Protein AF-B2FNS3-F1 (afdb_monomer)

Foldseek 3Di:
DVVVVVVVVVCCCVPPVVVQVVQLVVLLVVLLVLVLVLQLQLLQLLCCQQVVGDDSVLSVQLQWLQSVQVQQQDQGPVRHGSLVSSLNSCDPVSLVSNLVSLVVSLVSLVCSLVRHDQPDPVLSVVSVVSSVLSCCQNVVVVPRNSVSVSVVSCCQRNVQDPVPGRDNGRVNNVSSVSD

Nearest PDB structures (foldseek):
  1szi-assembly1_A  TM=5.080E-01  e=5.483E+00  Mus musculus

Solvent-accessible surface area (backbone atoms only — not comparable to full-atom values): 9624 Å² total; per-residue (Å²): 112,70,66,61,55,51,51,52,51,52,49,46,44,63,70,49,48,47,55,50,53,54,50,39,54,52,50,38,53,48,49,54,50,51,51,51,51,40,48,39,54,43,45,37,43,45,31,33,26,46,70,71,50,62,57,70,69,57,33,61,53,40,66,39,37,68,49,29,37,56,56,36,64,31,77,30,94,89,71,45,39,24,49,58,39,24,69,75,37,58,43,72,68,46,50,50,53,43,38,50,42,41,52,54,50,33,52,49,48,51,49,46,68,71,73,45,85,65,91,47,67,69,47,45,53,48,55,53,49,50,36,50,53,39,48,49,57,51,73,52,42,94,72,51,52,61,63,60,56,48,52,51,50,43,30,68,45,39,23,43,37,99,88,76,43,70,49,96,54,60,66,64,59,58,43,50,73,75,86

Secondary structure (DSSP, 8-state):
-HHHHHHHHHHHIIIIIHHHHHHHHHHHHHHHHHHHHHHHHHHHHHHHHHHS---HHHHHHTTSHHHHHHHHTSB-TTSSBHHHHHHHH--HHHHHHHHHHHHHHHHHHHHHHHHS----HHHHHHHHHHHHHHHHHHHTGGG--HHHHHHHHHHHHHTEETTTEE-SS-HHHHHHHT-

pLDDT: mean 90.67, std 8.13, range [49.28, 97.94]

Sequence (179 aa):
MAIGVLVSQIMYMLVVWLPANAKRKRIRKNLQHHYALFKEQCIYQLLFASDGAADPKVVEDLADIKKFRAYFAAIGPSGGEKWYDVMNGLEAGHVSSIVVELGILAEELKYTLAAIDVGEDEVYAFLKRLNRAIVVLRDGSENSDVEYLANFLWELFAGWSVVTGYQDGDFVMDRIDKL

Structure (mmCIF, N/CA/C/O backbone):
data_AF-B2FNS3-F1
#
_entry.id   AF-B2FNS3-F1
#
loop_
_atom_site.group_PDB
_atom_site.id
_atom_site.type_symbol
_atom_site.label_atom_id
_atom_site.label_alt_id
_atom_site.label_comp_id
_atom_site.label_asym_id
_atom_site.label_entity_id
_atom_site.label_seq_id
_atom_site.pdbx_PDB_ins_code
_atom_site.Cartn_x
_atom_site.Cartn_y
_atom_site.Cartn_z
_atom_site.occupancy
_atom_site.B_iso_or_equiv
_atom_site.auth_seq_id
_atom_site.auth_comp_id
_atom_site.auth_asym_id
_atom_site.auth_atom_id
_atom_site.pdbx_PDB_model_num
ATOM 1 N N . MET A 1 1 ? -35.549 -5.036 39.795 1.00 63.34 1 MET A N 1
ATOM 2 C CA . MET A 1 1 ? -34.125 -5.259 39.452 1.00 63.34 1 MET A CA 1
ATOM 3 C C . MET A 1 1 ? -33.908 -5.531 37.960 1.00 63.34 1 MET A C 1
ATOM 5 O O . MET A 1 1 ? -33.079 -4.850 37.378 1.00 63.34 1 MET A O 1
ATOM 9 N N . ALA A 1 2 ? -34.682 -6.409 37.305 1.00 77.19 2 ALA A N 1
ATOM 10 C CA . ALA A 1 2 ? -34.496 -6.743 35.879 1.00 77.19 2 ALA A CA 1
ATOM 11 C C . ALA A 1 2 ? -34.605 -5.556 34.888 1.00 77.19 2 ALA A C 1
ATOM 13 O O . ALA A 1 2 ? -33.821 -5.470 33.950 1.00 77.19 2 ALA A O 1
ATOM 14 N N . ILE A 1 3 ? -35.526 -4.609 35.117 1.00 82.50 3 ILE A N 1
ATOM 15 C CA . ILE A 1 3 ? -35.719 -3.446 34.225 1.00 82.50 3 ILE A CA 1
ATOM 16 C C . ILE A 1 3 ? -34.508 -2.499 34.261 1.00 82.50 3 ILE A C 1
ATOM 18 O O . ILE A 1 3 ? -34.086 -2.004 33.222 1.00 82.50 3 ILE A O 1
ATOM 22 N N . GLY A 1 4 ? -33.904 -2.293 35.437 1.00 85.69 4 GLY A N 1
ATOM 23 C CA . GLY A 1 4 ? -32.721 -1.437 35.577 1.00 85.69 4 GLY A CA 1
ATOM 24 C C . GLY A 1 4 ? -31.506 -1.983 34.823 1.00 85.69 4 GLY A C 1
ATOM 25 O O . GLY A 1 4 ? -30.818 -1.219 34.156 1.00 85.69 4 GLY A O 1
ATOM 26 N N . VAL A 1 5 ? -31.305 -3.307 34.859 1.00 89.44 5 VAL A N 1
ATOM 27 C CA . VAL A 1 5 ? -30.219 -3.990 34.131 1.00 89.44 5 VAL A CA 1
ATOM 28 C C . VAL A 1 5 ? -30.426 -3.914 32.613 1.00 89.44 5 VAL A C 1
ATOM 30 O O . VAL A 1 5 ? -29.484 -3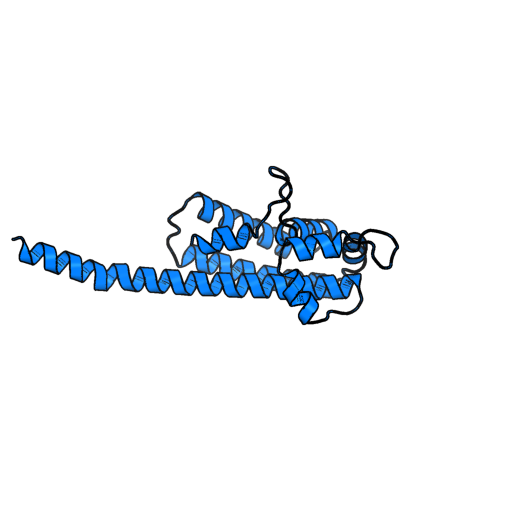.652 31.868 1.00 89.44 5 VAL A O 1
ATOM 33 N N . LEU A 1 6 ? -31.666 -4.085 32.141 1.00 90.94 6 LEU A N 1
ATOM 34 C CA . LEU A 1 6 ? -32.007 -3.941 30.720 1.00 90.94 6 LEU A CA 1
ATOM 35 C C . LEU A 1 6 ? -31.743 -2.521 30.209 1.00 90.94 6 LEU A C 1
ATOM 37 O O . LEU A 1 6 ? -31.107 -2.348 29.170 1.00 90.94 6 LEU A O 1
ATOM 41 N N . VAL A 1 7 ? -32.182 -1.505 30.956 1.00 91.25 7 VAL A N 1
ATOM 42 C CA . VAL A 1 7 ? -31.967 -0.099 30.586 1.00 91.25 7 VAL A CA 1
ATOM 43 C C . VAL A 1 7 ? -30.477 0.245 30.582 1.00 91.25 7 VAL A C 1
ATOM 45 O O . VAL A 1 7 ? -30.016 0.872 29.631 1.00 91.25 7 VAL A O 1
ATOM 48 N N . SER A 1 8 ? -29.696 -0.208 31.571 1.00 90.81 8 SER A N 1
ATOM 49 C CA . SER A 1 8 ? -28.245 0.024 31.576 1.00 90.81 8 SER A CA 1
ATOM 50 C C . SE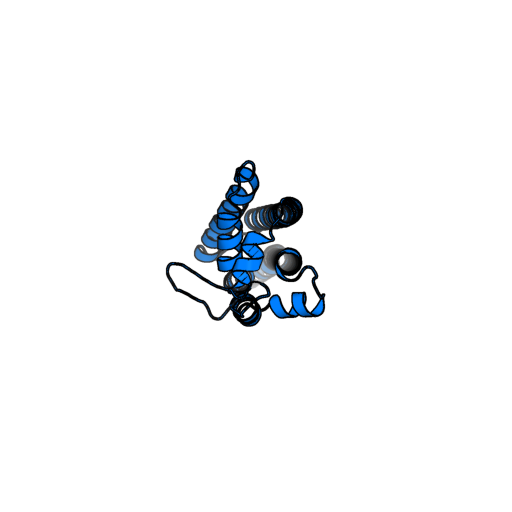R A 1 8 ? -27.542 -0.643 30.394 1.00 90.81 8 SER A C 1
ATOM 52 O O . SER A 1 8 ? -26.648 -0.043 29.803 1.00 90.81 8 SER A O 1
ATOM 54 N N . GLN A 1 9 ? -27.971 -1.847 30.001 1.00 89.62 9 GLN A N 1
ATOM 55 C CA . GLN A 1 9 ? -27.372 -2.564 28.876 1.00 89.62 9 GLN A CA 1
ATOM 56 C C . GLN A 1 9 ? -27.665 -1.875 27.536 1.00 89.62 9 GLN A C 1
ATOM 58 O O . GLN A 1 9 ? -26.769 -1.729 26.704 1.00 89.62 9 GLN A O 1
ATOM 63 N N . ILE A 1 10 ? -28.903 -1.410 27.335 1.00 91.44 10 ILE A N 1
ATOM 64 C CA . ILE A 1 10 ? -29.300 -0.645 26.141 1.00 91.44 10 ILE A CA 1
ATOM 65 C C . ILE A 1 10 ? -28.542 0.684 26.084 1.00 91.44 10 ILE A C 1
ATOM 67 O O . ILE A 1 10 ? -28.017 1.045 25.031 1.00 91.44 10 ILE A O 1
ATOM 71 N N . MET A 1 11 ? -28.431 1.388 27.214 1.00 92.69 11 MET A N 1
ATOM 72 C CA . MET A 1 11 ? -27.667 2.634 27.296 1.00 92.69 11 MET A CA 1
ATOM 73 C C . MET A 1 11 ? -26.188 2.414 26.977 1.00 92.69 11 MET A C 1
ATOM 75 O O . MET A 1 11 ? -25.626 3.168 26.190 1.00 92.69 11 MET A O 1
ATOM 79 N N . TYR A 1 12 ? -25.565 1.356 27.504 1.00 92.56 12 TYR A N 1
ATOM 80 C CA . TYR A 1 12 ? -24.187 1.005 27.153 1.00 92.56 12 TYR A CA 1
ATOM 81 C C . TYR A 1 12 ? -24.032 0.742 25.648 1.00 92.56 12 TYR A C 1
ATOM 83 O O . TYR A 1 12 ? -23.123 1.280 25.012 1.00 92.56 12 TYR A O 1
ATOM 91 N N . MET A 1 13 ? -24.944 -0.034 25.053 1.00 90.19 13 MET A N 1
ATOM 92 C CA . MET A 1 13 ? -24.919 -0.303 23.613 1.00 90.19 13 MET A CA 1
ATOM 93 C C . MET A 1 13 ? -25.026 0.979 22.778 1.00 90.19 13 MET A C 1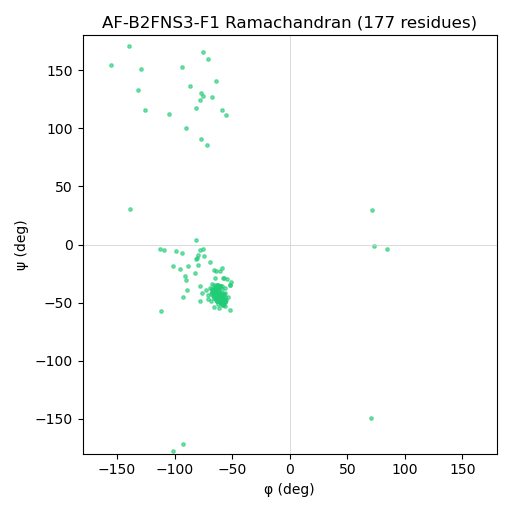
ATOM 95 O O . MET A 1 13 ? -24.269 1.150 21.824 1.00 90.19 13 MET A O 1
ATOM 99 N N . LEU A 1 14 ? -25.926 1.896 23.139 1.00 90.56 14 LEU A N 1
ATOM 100 C CA . LEU A 1 14 ? -26.134 3.145 22.401 1.00 90.56 14 LEU A CA 1
ATOM 101 C C . LEU A 1 14 ? -24.995 4.152 22.589 1.00 90.56 14 LEU A C 1
ATOM 103 O O . LEU A 1 14 ? -24.613 4.824 21.634 1.00 90.56 14 LEU A O 1
ATOM 107 N N . VAL A 1 15 ? -24.457 4.265 23.803 1.00 91.88 15 VAL A N 1
ATOM 108 C CA . VAL A 1 15 ? -23.499 5.320 24.169 1.00 91.88 15 VAL A CA 1
ATOM 109 C C . VAL A 1 15 ? -22.053 4.909 23.912 1.00 91.88 15 VAL A C 1
ATOM 111 O O . VAL A 1 15 ? -21.226 5.764 23.610 1.00 91.88 15 VAL A O 1
ATOM 114 N N . VAL A 1 16 ? -21.728 3.620 24.015 1.00 89.56 16 VAL A N 1
ATOM 115 C CA . VAL A 1 16 ? -20.346 3.133 23.899 1.00 89.56 16 VAL A CA 1
ATOM 116 C C . VAL A 1 16 ? -20.167 2.313 22.630 1.00 89.56 16 VAL A C 1
ATOM 118 O O . VAL A 1 16 ? -19.336 2.648 21.786 1.00 89.56 16 VAL A O 1
ATOM 121 N N . TRP A 1 17 ? -20.964 1.257 22.463 1.00 88.75 17 TRP A N 1
ATOM 122 C CA . TRP A 1 17 ? -20.737 0.285 21.393 1.00 88.75 17 TRP A CA 1
ATOM 123 C C . TRP A 1 17 ? -21.047 0.850 20.000 1.00 88.75 17 TRP A C 1
ATOM 125 O O . TRP A 1 17 ? -20.226 0.736 19.090 1.00 88.75 17 TRP A O 1
ATOM 135 N N . LEU A 1 18 ? -22.190 1.519 19.830 1.00 90.69 18 LEU A N 1
ATOM 136 C CA . LEU A 1 18 ? -22.602 2.108 18.553 1.00 90.69 18 LEU A CA 1
ATOM 137 C C . LEU A 1 18 ? -21.604 3.154 18.014 1.00 90.69 18 LEU A C 1
ATOM 139 O O . LEU A 1 18 ? -21.178 3.012 16.862 1.00 90.69 18 LEU A O 1
ATOM 143 N N . PRO A 1 19 ? -21.169 4.173 18.787 1.00 90.12 19 PRO A N 1
ATOM 144 C CA . PRO A 1 19 ? -20.184 5.133 18.292 1.00 90.12 19 PRO A CA 1
ATOM 145 C C . PRO A 1 19 ? -18.805 4.505 18.067 1.00 90.12 19 PRO A C 1
ATOM 147 O O . PRO A 1 19 ? -18.132 4.886 17.106 1.00 90.12 19 PRO A O 1
ATOM 150 N N . ALA A 1 20 ? -18.396 3.521 18.878 1.00 89.81 20 ALA A N 1
ATOM 151 C CA . ALA A 1 20 ? -17.147 2.792 18.665 1.00 89.81 20 ALA A CA 1
ATOM 152 C C . ALA A 1 20 ? -17.159 2.024 17.333 1.00 89.81 20 ALA A C 1
ATOM 154 O O . ALA A 1 20 ? -16.242 2.182 16.525 1.00 89.81 20 ALA A O 1
ATOM 155 N N . ASN A 1 21 ? -18.233 1.282 17.040 1.00 90.31 21 ASN A N 1
ATOM 156 C CA . ASN A 1 21 ? -18.374 0.556 15.775 1.00 90.31 21 ASN A CA 1
ATOM 157 C C . ASN A 1 21 ? -18.469 1.497 14.567 1.00 90.31 21 ASN A C 1
ATOM 159 O O . ASN A 1 21 ? -17.866 1.237 13.524 1.00 90.31 21 ASN A O 1
ATOM 163 N N . ALA A 1 22 ? -19.181 2.620 14.698 1.00 93.00 22 ALA A N 1
ATOM 164 C CA . ALA A 1 22 ? -19.246 3.628 13.643 1.00 93.00 22 ALA A CA 1
ATOM 165 C C . ALA A 1 22 ? -17.868 4.255 13.367 1.00 93.00 22 ALA A C 1
ATOM 167 O O . ALA A 1 22 ? -17.491 4.431 12.207 1.00 93.00 22 ALA A O 1
ATOM 168 N N . LYS A 1 23 ? -17.091 4.562 14.417 1.00 94.31 23 LYS A N 1
ATOM 169 C CA . LYS A 1 23 ? -15.711 5.052 14.295 1.00 94.31 23 LYS A CA 1
ATOM 170 C C . LYS A 1 23 ? -14.830 4.023 13.584 1.00 94.31 23 LYS A C 1
ATOM 172 O O . LYS A 1 23 ? -14.179 4.380 12.606 1.00 94.31 23 LYS A O 1
ATOM 177 N N . ARG A 1 24 ? -14.874 2.762 14.025 1.00 94.56 24 ARG A N 1
ATOM 178 C CA . ARG A 1 24 ? -14.115 1.641 13.452 1.00 94.56 24 ARG A CA 1
ATOM 179 C C . ARG A 1 24 ? -14.396 1.470 11.961 1.00 94.56 24 ARG A C 1
ATOM 181 O O . ARG A 1 24 ? -13.475 1.506 11.152 1.00 94.56 24 ARG A O 1
ATOM 188 N N . LYS A 1 25 ? -15.677 1.445 11.580 1.00 95.31 25 LYS A N 1
ATOM 189 C CA . LYS A 1 25 ? -16.105 1.361 10.176 1.00 95.31 25 LYS A CA 1
ATOM 190 C C . LYS A 1 25 ? -15.586 2.522 9.323 1.00 95.31 25 LYS A C 1
ATOM 192 O O . LYS A 1 25 ? -15.180 2.297 8.187 1.00 95.31 25 LYS A O 1
ATOM 197 N N . ARG A 1 26 ? -15.614 3.758 9.840 1.00 96.38 26 ARG A N 1
ATOM 198 C CA . ARG A 1 26 ? -15.109 4.936 9.110 1.00 96.38 26 ARG A CA 1
ATOM 199 C C . ARG A 1 26 ? -13.604 4.866 8.881 1.00 96.38 26 ARG A C 1
ATOM 201 O O . ARG A 1 26 ? -13.170 5.102 7.763 1.00 96.38 26 ARG A O 1
ATOM 208 N N . ILE A 1 27 ? -12.839 4.517 9.913 1.00 96.81 27 ILE A N 1
ATOM 209 C CA . ILE A 1 27 ? -11.375 4.426 9.831 1.00 96.81 27 ILE A CA 1
ATOM 210 C C . ILE A 1 27 ? -10.960 3.300 8.888 1.00 96.81 27 ILE A C 1
ATOM 212 O O . ILE A 1 27 ? -10.138 3.527 8.010 1.00 96.81 27 ILE A O 1
ATOM 216 N N . ARG A 1 28 ? -11.602 2.128 8.982 1.00 96.81 28 ARG A N 1
ATOM 217 C CA . ARG A 1 28 ? -11.374 1.045 8.021 1.00 96.81 28 ARG A CA 1
ATOM 218 C C . ARG A 1 28 ? -11.639 1.495 6.590 1.00 96.81 28 ARG A C 1
ATOM 220 O O . ARG A 1 28 ? -10.794 1.289 5.732 1.00 96.81 28 ARG A O 1
ATOM 227 N N . LYS A 1 29 ? -12.784 2.139 6.335 1.00 97.25 29 LYS A N 1
ATOM 228 C CA . LYS A 1 29 ? -13.116 2.637 4.993 1.00 97.25 29 LYS A CA 1
ATOM 229 C C . LYS A 1 29 ? -12.089 3.654 4.485 1.00 97.25 29 LYS A C 1
ATOM 231 O O . LYS A 1 29 ? -11.789 3.653 3.296 1.00 97.25 29 LYS A O 1
ATOM 236 N N . ASN A 1 30 ? -11.549 4.491 5.373 1.00 96.88 30 ASN A N 1
ATOM 237 C CA . ASN A 1 30 ? -10.466 5.410 5.033 1.00 96.88 30 ASN A CA 1
ATOM 238 C C . ASN A 1 30 ? -9.216 4.645 4.591 1.00 96.88 30 ASN A C 1
ATOM 240 O O . ASN A 1 30 ? -8.712 4.881 3.500 1.00 96.88 30 ASN A O 1
ATOM 244 N N . LEU A 1 31 ? -8.767 3.673 5.391 1.00 97.75 31 LEU A N 1
ATOM 245 C CA . LEU A 1 31 ? -7.578 2.885 5.072 1.00 97.75 31 LEU A CA 1
ATOM 246 C C . LEU A 1 31 ? -7.749 2.063 3.785 1.00 97.75 31 LEU A C 1
ATOM 248 O O . LEU A 1 31 ? -6.830 2.025 2.978 1.00 97.75 31 LEU A O 1
ATOM 252 N N . GLN A 1 32 ? -8.925 1.467 3.554 1.00 97.94 32 GLN A N 1
ATOM 253 C CA . GLN A 1 32 ? -9.254 0.789 2.289 1.00 97.94 32 GLN A CA 1
ATOM 254 C C . GLN A 1 32 ? -9.088 1.735 1.096 1.00 97.94 32 GLN A C 1
ATOM 256 O O . GLN A 1 32 ? -8.473 1.377 0.096 1.00 97.94 32 GLN A O 1
ATOM 261 N N . HIS A 1 33 ? -9.622 2.954 1.213 1.00 97.62 33 HIS A N 1
ATOM 262 C CA . HIS A 1 33 ? -9.537 3.959 0.161 1.00 97.62 33 HIS A CA 1
ATOM 263 C C . HIS A 1 33 ? -8.092 4.393 -0.102 1.00 97.62 33 HIS A C 1
ATOM 265 O O . HIS A 1 33 ? -7.662 4.392 -1.251 1.00 97.62 33 HIS A O 1
ATOM 271 N N . HIS A 1 34 ? -7.326 4.701 0.945 1.00 97.44 34 HIS A N 1
ATOM 272 C CA . HIS A 1 34 ? -5.925 5.093 0.799 1.00 97.44 34 HIS A CA 1
ATOM 273 C C . HIS A 1 34 ? -5.045 3.959 0.280 1.00 97.44 34 HIS A C 1
ATOM 275 O O . HIS A 1 34 ? -4.142 4.217 -0.507 1.00 97.44 34 HIS A O 1
ATOM 281 N N . TYR A 1 35 ? -5.318 2.708 0.657 1.00 97.56 35 TYR A N 1
ATOM 282 C CA . TYR A 1 35 ? -4.604 1.565 0.101 1.00 97.56 35 TYR A CA 1
ATOM 283 C C . TYR A 1 35 ? -4.906 1.374 -1.393 1.00 97.56 35 TYR A C 1
ATOM 285 O O . TYR A 1 35 ? -3.984 1.156 -2.172 1.00 97.56 35 TYR A O 1
ATOM 293 N N . ALA A 1 36 ? -6.166 1.523 -1.814 1.00 96.50 36 ALA A N 1
ATOM 294 C CA . ALA A 1 36 ? -6.528 1.472 -3.231 1.00 96.50 36 ALA A CA 1
ATOM 295 C C . ALA A 1 36 ? -5.850 2.592 -4.040 1.00 96.50 36 ALA A C 1
ATOM 297 O O . ALA A 1 36 ? -5.227 2.310 -5.061 1.00 96.50 36 ALA A O 1
ATOM 298 N N . LEU A 1 37 ? -5.885 3.833 -3.540 1.00 96.56 37 LEU A N 1
ATOM 299 C CA . LEU A 1 37 ? -5.192 4.962 -4.170 1.00 96.56 37 LEU A CA 1
ATOM 300 C C . LEU A 1 37 ? -3.684 4.725 -4.261 1.00 96.56 37 LEU A C 1
ATOM 302 O O . LEU A 1 37 ? -3.099 4.935 -5.317 1.00 96.56 37 LEU A O 1
ATOM 306 N N . PHE A 1 38 ? -3.068 4.234 -3.186 1.00 97.38 38 PHE A N 1
ATOM 307 C CA . PHE A 1 38 ? -1.655 3.872 -3.171 1.00 97.38 38 PHE A CA 1
ATOM 308 C C . PHE A 1 38 ? -1.319 2.869 -4.288 1.00 97.38 38 PHE A C 1
ATOM 310 O O . PHE A 1 38 ? -0.370 3.085 -5.041 1.00 97.38 38 PHE A O 1
ATOM 317 N N . LYS A 1 39 ? -2.118 1.800 -4.446 1.00 96.69 39 LYS A N 1
ATOM 318 C CA . LYS A 1 39 ? -1.927 0.823 -5.531 1.00 96.69 39 LYS A CA 1
ATOM 319 C C . LYS A 1 39 ? -1.998 1.499 -6.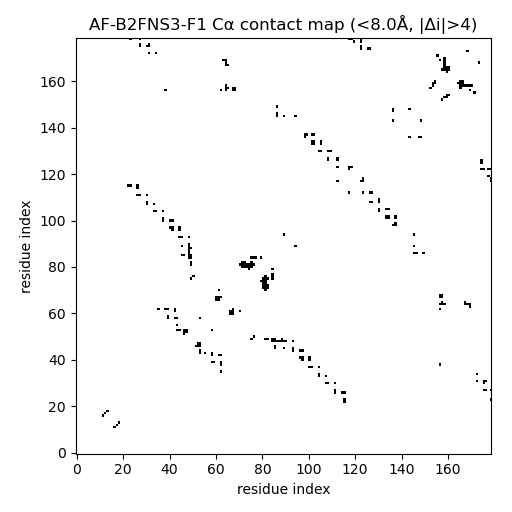895 1.00 96.69 39 LYS A C 1
ATOM 321 O O . LYS A 1 39 ? -1.083 1.330 -7.693 1.00 96.69 39 LYS A O 1
ATOM 326 N N . GLU A 1 40 ? -3.057 2.264 -7.149 1.00 96.62 40 GLU A N 1
ATOM 327 C CA . GLU A 1 40 ? -3.267 2.955 -8.425 1.00 96.62 40 GLU A CA 1
ATOM 328 C C . GLU A 1 40 ? -2.105 3.895 -8.761 1.00 96.62 40 GLU A C 1
ATOM 330 O O . GLU A 1 40 ? -1.570 3.842 -9.869 1.00 96.62 40 GLU A O 1
ATOM 335 N N . GLN A 1 41 ? -1.667 4.714 -7.801 1.00 97.00 41 GLN A N 1
ATOM 336 C CA . GLN A 1 41 ? -0.565 5.652 -8.009 1.00 97.00 41 GLN A CA 1
ATOM 337 C C . GLN A 1 41 ? 0.756 4.928 -8.263 1.00 97.00 41 GLN A C 1
ATOM 339 O O . GLN A 1 41 ? 1.486 5.301 -9.180 1.00 97.00 41 GLN A O 1
ATOM 344 N N . CYS A 1 42 ? 1.064 3.860 -7.523 1.00 97.00 42 CYS A N 1
ATOM 345 C CA . CYS A 1 42 ? 2.262 3.075 -7.801 1.00 97.00 42 CYS A CA 1
ATOM 346 C C . CYS A 1 42 ? 2.184 2.401 -9.176 1.00 97.00 42 CYS A C 1
ATOM 348 O O . CYS A 1 42 ? 3.124 2.524 -9.951 1.00 97.00 42 CYS A O 1
ATOM 350 N N . ILE A 1 43 ? 1.068 1.751 -9.519 1.00 97.62 43 ILE A N 1
ATOM 351 C CA . ILE A 1 43 ? 0.861 1.112 -10.831 1.00 97.62 43 ILE A CA 1
ATOM 352 C C . ILE A 1 43 ? 1.051 2.118 -11.966 1.00 97.62 43 ILE A C 1
ATOM 354 O O . ILE A 1 43 ? 1.707 1.799 -12.955 1.00 97.62 43 ILE A O 1
ATOM 358 N N . TYR A 1 44 ? 0.538 3.338 -11.811 1.00 96.94 44 TYR A N 1
ATOM 359 C CA . TYR A 1 44 ? 0.745 4.416 -12.772 1.00 96.94 44 TYR A CA 1
ATOM 360 C C . TYR A 1 44 ? 2.241 4.682 -13.012 1.00 96.94 44 TYR A C 1
ATOM 362 O O . TYR A 1 44 ? 2.676 4.719 -14.161 1.00 96.94 44 TYR A O 1
ATOM 370 N N . GLN A 1 45 ? 3.048 4.790 -11.949 1.00 96.38 45 GLN A N 1
ATOM 371 C CA . GLN A 1 45 ? 4.502 4.975 -12.077 1.00 96.38 45 GLN A CA 1
ATOM 372 C C . GLN A 1 45 ? 5.192 3.766 -12.730 1.00 96.38 45 GLN A C 1
ATOM 374 O O . GLN A 1 45 ? 6.088 3.946 -13.551 1.00 96.38 45 GLN A O 1
ATOM 379 N N . LEU A 1 46 ? 4.765 2.539 -12.412 1.00 96.56 46 LEU A N 1
ATOM 380 C CA . LEU A 1 46 ? 5.333 1.309 -12.986 1.00 96.56 46 LEU A CA 1
ATOM 381 C C . LEU A 1 46 ? 5.029 1.187 -14.490 1.00 96.56 46 LEU A C 1
ATOM 383 O O . LEU A 1 46 ? 5.885 0.768 -15.271 1.00 96.56 46 LEU A O 1
ATOM 387 N N . LEU A 1 47 ? 3.829 1.585 -14.917 1.00 95.88 47 LEU A N 1
ATOM 388 C CA . LEU A 1 47 ? 3.460 1.645 -16.333 1.00 95.88 47 LEU A CA 1
ATOM 389 C C . LEU A 1 47 ? 4.267 2.706 -17.083 1.00 95.88 47 LEU A C 1
ATOM 391 O O . LEU A 1 47 ? 4.774 2.426 -18.164 1.00 95.88 47 LEU A O 1
ATOM 395 N N . PHE A 1 48 ? 4.459 3.890 -16.498 1.00 93.88 48 PHE A N 1
ATOM 396 C CA . PHE A 1 48 ? 5.338 4.903 -17.088 1.00 93.88 48 PHE A CA 1
ATOM 397 C C . PHE A 1 48 ? 6.780 4.411 -17.232 1.00 93.88 48 PHE A C 1
ATOM 399 O O . PHE A 1 48 ? 7.376 4.608 -18.288 1.00 93.88 48 PHE A O 1
ATOM 406 N N . ALA A 1 49 ? 7.305 3.716 -16.222 1.00 92.69 49 ALA A N 1
ATOM 407 C CA . ALA A 1 49 ? 8.654 3.162 -16.256 1.00 92.69 49 ALA A CA 1
ATOM 408 C C . ALA A 1 49 ? 8.839 2.084 -17.343 1.00 92.69 49 ALA A C 1
ATOM 410 O O . ALA A 1 49 ? 9.893 2.022 -17.965 1.00 92.69 49 ALA A O 1
ATOM 411 N N . SER A 1 50 ? 7.832 1.240 -17.587 1.00 93.38 50 SER A N 1
ATOM 412 C CA . SER A 1 50 ? 7.943 0.121 -18.542 1.00 93.38 50 SER A CA 1
ATOM 413 C C . SER A 1 50 ? 7.488 0.458 -19.963 1.00 93.38 50 SER A C 1
ATOM 415 O O . SER A 1 50 ? 8.163 0.108 -20.928 1.00 93.38 50 SER A O 1
ATOM 417 N N . ASP A 1 51 ? 6.350 1.135 -20.105 1.00 89.31 51 ASP A N 1
ATOM 418 C CA . ASP A 1 51 ? 5.685 1.378 -21.389 1.00 89.31 51 ASP A CA 1
ATOM 419 C C . ASP A 1 51 ? 5.761 2.852 -21.834 1.00 89.31 51 ASP A C 1
ATOM 421 O O . ASP A 1 51 ? 5.310 3.197 -22.928 1.00 89.31 51 ASP A O 1
ATOM 425 N N . GLY A 1 52 ? 6.318 3.742 -21.004 1.00 88.88 52 GLY A N 1
ATOM 426 C CA . GLY A 1 52 ? 6.445 5.179 -21.285 1.00 88.88 52 GLY A CA 1
ATOM 427 C C . GLY A 1 52 ? 5.134 5.968 -21.189 1.00 88.88 52 GLY A C 1
ATOM 428 O O . GLY A 1 52 ? 5.126 7.184 -21.392 1.00 88.88 52 GLY A O 1
ATOM 429 N N . ALA A 1 53 ? 4.021 5.297 -20.891 1.00 89.88 53 ALA A N 1
ATOM 430 C CA . ALA A 1 53 ? 2.700 5.886 -20.721 1.00 89.88 53 ALA A CA 1
ATOM 431 C C . ALA A 1 53 ? 1.828 5.005 -19.816 1.00 89.88 53 ALA A C 1
ATOM 433 O O . ALA A 1 53 ? 1.996 3.788 -19.774 1.00 89.88 53 ALA A O 1
ATOM 434 N N . ALA A 1 54 ? 0.845 5.610 -19.147 1.00 90.81 54 ALA A N 1
ATOM 435 C CA . ALA A 1 54 ? -0.157 4.888 -18.366 1.00 90.81 54 ALA A CA 1
ATOM 436 C C . ALA A 1 54 ? -1.574 5.282 -18.805 1.00 90.81 54 ALA A C 1
ATOM 438 O O . ALA A 1 54 ? -1.992 6.430 -18.641 1.00 90.81 54 ALA A O 1
ATOM 439 N N . ASP A 1 55 ? -2.323 4.323 -19.358 1.00 92.31 55 ASP A N 1
ATOM 440 C CA . ASP A 1 55 ? -3.763 4.473 -19.596 1.00 92.31 55 ASP A CA 1
ATOM 441 C C . ASP A 1 55 ? -4.511 4.275 -18.263 1.00 92.31 55 ASP A C 1
ATOM 443 O O . ASP A 1 55 ? -4.362 3.214 -17.648 1.00 92.31 55 ASP A O 1
ATOM 447 N N . PRO A 1 56 ? -5.340 5.238 -17.814 1.00 91.69 56 PRO A N 1
ATOM 448 C CA . PRO A 1 56 ? -6.121 5.111 -16.584 1.00 91.69 56 PRO A CA 1
ATOM 449 C C . PRO A 1 56 ? -6.951 3.825 -16.484 1.00 91.69 56 PRO A C 1
ATOM 451 O O . PRO A 1 56 ? -7.084 3.271 -15.397 1.00 91.69 56 PRO A O 1
ATOM 454 N N . LYS A 1 57 ? -7.483 3.312 -17.602 1.00 93.62 57 LYS A N 1
ATOM 455 C CA . LYS A 1 57 ? -8.249 2.055 -17.595 1.00 93.62 57 LYS A CA 1
ATOM 456 C C . LYS A 1 57 ? -7.365 0.848 -17.320 1.00 93.62 57 LYS A C 1
ATOM 458 O O . LYS A 1 57 ? -7.779 -0.068 -16.620 1.00 93.62 57 LYS A O 1
ATOM 463 N N . VAL A 1 58 ? -6.146 0.860 -17.858 1.00 94.25 58 VAL A N 1
ATOM 464 C CA . VAL A 1 58 ? -5.160 -0.189 -17.587 1.00 94.25 58 VAL A CA 1
ATOM 465 C C . VAL A 1 58 ? -4.736 -0.118 -16.124 1.00 94.25 58 VAL A C 1
ATOM 467 O O . VAL A 1 58 ? -4.664 -1.153 -15.479 1.00 94.25 58 VAL A O 1
ATOM 470 N N . VAL A 1 59 ? -4.538 1.079 -15.565 1.00 95.56 59 VAL A N 1
ATOM 471 C CA . VAL A 1 59 ? -4.227 1.250 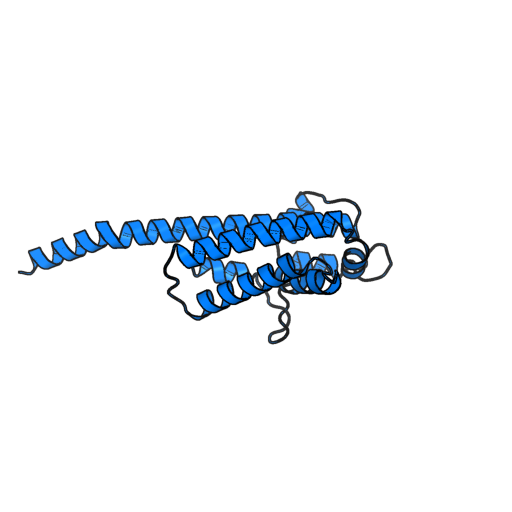-14.133 1.00 95.56 59 VAL A CA 1
ATOM 472 C C . VAL A 1 59 ? -5.305 0.616 -13.248 1.00 95.56 59 VAL A C 1
ATOM 474 O O . VAL A 1 59 ? -4.972 -0.171 -12.363 1.00 95.56 59 VAL A O 1
ATOM 477 N N . GLU A 1 60 ? -6.582 0.909 -13.513 1.00 93.44 60 GLU A N 1
ATOM 478 C CA . GLU A 1 60 ? -7.713 0.330 -12.774 1.00 93.44 60 GLU A CA 1
ATOM 479 C C . GLU A 1 60 ? -7.755 -1.200 -12.914 1.00 93.44 60 GLU A C 1
ATOM 481 O O . GLU A 1 60 ? -7.917 -1.921 -11.929 1.00 93.44 60 GLU A O 1
ATOM 486 N N . ASP A 1 61 ? -7.539 -1.720 -14.125 1.00 94.88 61 ASP A N 1
ATOM 487 C CA . ASP A 1 61 ? -7.495 -3.160 -14.371 1.00 94.88 61 ASP A CA 1
ATOM 488 C C . ASP A 1 61 ? -6.347 -3.845 -13.618 1.00 94.88 61 ASP A C 1
ATOM 490 O O . ASP A 1 61 ? -6.531 -4.928 -13.060 1.00 94.88 61 ASP A O 1
ATOM 494 N N . LEU A 1 62 ? -5.170 -3.225 -13.567 1.00 96.12 62 LEU A N 1
ATOM 495 C CA . LEU A 1 62 ? -4.002 -3.759 -12.869 1.00 96.12 62 LEU A CA 1
ATOM 496 C C . LEU A 1 62 ? -4.097 -3.624 -11.343 1.00 96.12 62 LEU A C 1
ATOM 498 O O . LEU A 1 62 ? -3.233 -4.145 -10.643 1.00 96.12 62 LEU A O 1
ATOM 502 N N . ALA A 1 63 ? -5.141 -2.995 -10.794 1.00 92.56 63 ALA A N 1
ATOM 503 C CA . ALA A 1 63 ? -5.399 -3.048 -9.355 1.00 92.56 63 ALA A CA 1
ATOM 504 C C . ALA A 1 63 ? -5.760 -4.473 -8.881 1.00 92.56 63 ALA A C 1
ATOM 506 O O . ALA A 1 63 ? -5.582 -4.795 -7.701 1.00 92.56 63 ALA A O 1
ATOM 507 N N . ASP A 1 64 ? -6.229 -5.345 -9.782 1.00 93.06 64 ASP A N 1
ATOM 508 C CA . ASP A 1 64 ? -6.410 -6.774 -9.521 1.00 93.06 64 ASP A CA 1
ATOM 509 C C . ASP A 1 64 ? -5.067 -7.521 -9.554 1.00 93.06 64 ASP A C 1
ATOM 511 O O . ASP A 1 64 ? -4.305 -7.435 -10.517 1.00 93.06 64 ASP A O 1
ATOM 515 N N . ILE A 1 65 ? -4.805 -8.322 -8.518 1.00 92.88 65 ILE A N 1
ATOM 516 C CA . ILE A 1 65 ? -3.518 -9.007 -8.318 1.00 92.88 65 ILE A CA 1
ATOM 517 C C . ILE A 1 65 ? -3.169 -9.968 -9.465 1.00 92.88 65 ILE A C 1
ATOM 519 O O . ILE A 1 65 ? -2.004 -10.115 -9.847 1.00 92.88 65 ILE A O 1
ATOM 523 N N . LYS A 1 66 ? -4.175 -10.638 -10.042 1.00 92.44 66 LYS A N 1
ATOM 524 C CA . LYS A 1 66 ? -3.970 -11.630 -11.103 1.00 92.44 66 LYS A CA 1
ATOM 525 C C . LYS A 1 66 ? -3.678 -10.927 -12.415 1.00 92.44 66 LYS A C 1
ATOM 527 O O . LYS A 1 66 ? -2.782 -11.369 -13.135 1.00 92.44 66 LYS A O 1
ATOM 532 N N . LYS A 1 67 ? -4.398 -9.839 -12.702 1.00 95.00 67 LYS A N 1
ATOM 533 C CA . LYS A 1 67 ? -4.151 -8.983 -13.866 1.00 95.00 67 LYS A CA 1
ATOM 534 C C . LYS A 1 67 ? -2.784 -8.310 -13.778 1.00 95.00 67 LYS A C 1
ATOM 536 O O . LYS A 1 67 ? -2.034 -8.408 -14.743 1.00 95.00 67 LYS A O 1
ATOM 541 N N . PHE A 1 68 ? -2.424 -7.739 -12.626 1.00 95.88 68 PHE A N 1
ATOM 542 C CA . PHE A 1 68 ? -1.099 -7.162 -12.375 1.00 95.88 68 PHE A CA 1
ATOM 543 C C . PHE A 1 68 ? 0.015 -8.154 -12.708 1.00 95.88 68 PHE A C 1
ATOM 545 O O . PHE A 1 68 ? 0.868 -7.895 -13.557 1.00 95.88 68 PHE A O 1
ATOM 552 N N . ARG A 1 69 ? -0.039 -9.337 -12.086 1.00 94.19 69 ARG A N 1
ATOM 553 C CA . ARG A 1 69 ? 0.961 -10.387 -12.283 1.00 94.19 69 ARG A CA 1
ATOM 554 C C . ARG A 1 69 ? 1.032 -10.835 -13.738 1.00 94.19 69 ARG A C 1
ATOM 556 O O . ARG A 1 69 ? 2.121 -10.954 -14.285 1.00 94.19 69 ARG A O 1
ATOM 563 N N . ALA A 1 70 ? -0.116 -11.102 -14.361 1.00 94.25 70 ALA A N 1
ATOM 564 C CA . ALA A 1 70 ? -0.163 -11.551 -15.749 1.00 94.25 70 ALA A CA 1
ATOM 565 C C . ALA A 1 70 ? 0.399 -10.496 -16.711 1.00 94.25 70 ALA A C 1
ATOM 567 O O . ALA A 1 70 ? 1.080 -10.850 -17.670 1.00 94.25 70 ALA A O 1
ATOM 568 N N . TYR A 1 71 ? 0.139 -9.216 -16.442 1.00 95.69 71 TYR A N 1
ATOM 569 C CA . TYR A 1 71 ? 0.634 -8.109 -17.245 1.00 95.69 71 TYR A CA 1
ATOM 570 C C . TYR A 1 71 ? 2.154 -7.994 -17.173 1.00 95.69 71 TYR A C 1
ATOM 572 O O . TYR A 1 71 ? 2.818 -8.009 -18.203 1.00 95.69 71 TYR A O 1
ATOM 580 N N . PHE A 1 72 ? 2.718 -7.924 -15.968 1.00 95.38 72 PHE A N 1
ATOM 581 C CA . PHE A 1 72 ? 4.152 -7.688 -15.803 1.00 95.38 72 PHE A CA 1
ATOM 582 C C . PHE A 1 72 ? 5.024 -8.937 -16.015 1.00 95.38 72 PHE A C 1
ATOM 584 O O . PHE A 1 72 ? 6.212 -8.795 -16.291 1.00 95.38 72 PHE A O 1
ATOM 591 N N . ALA A 1 73 ? 4.447 -10.143 -15.971 1.00 92.88 73 ALA A N 1
ATOM 592 C CA . ALA A 1 73 ? 5.120 -11.376 -16.396 1.00 92.88 73 ALA A CA 1
ATOM 593 C C . ALA A 1 73 ? 5.116 -11.579 -17.926 1.00 92.88 73 ALA A C 1
ATOM 595 O O . ALA A 1 73 ? 5.787 -12.477 -18.434 1.00 92.88 73 ALA A O 1
ATOM 596 N N . ALA A 1 74 ? 4.336 -10.795 -18.679 1.00 93.12 74 ALA A N 1
ATOM 597 C CA . ALA A 1 74 ? 4.334 -10.874 -20.135 1.00 93.12 74 ALA A CA 1
ATOM 598 C C . ALA A 1 74 ? 5.635 -10.310 -20.726 1.00 93.12 74 ALA A C 1
ATOM 600 O O . ALA A 1 74 ? 6.328 -9.519 -20.090 1.00 93.12 74 ALA A O 1
ATOM 601 N N . ILE A 1 75 ? 5.946 -10.691 -21.968 1.00 89.56 75 ILE A N 1
ATOM 602 C CA . ILE A 1 75 ? 7.117 -10.170 -22.682 1.00 89.56 75 ILE A CA 1
ATOM 603 C C . ILE A 1 75 ? 6.910 -8.680 -22.977 1.00 89.56 75 ILE A C 1
ATOM 605 O O . ILE A 1 75 ? 5.886 -8.284 -23.541 1.00 89.56 75 ILE A O 1
ATOM 609 N N . GLY A 1 76 ? 7.883 -7.870 -22.581 1.00 84.88 76 GLY A N 1
ATOM 610 C CA . GLY A 1 76 ? 7.902 -6.428 -22.756 1.00 84.88 76 GLY A CA 1
ATOM 611 C C . GLY A 1 76 ? 8.773 -5.955 -23.921 1.00 84.88 76 GLY A C 1
ATOM 612 O O . GLY A 1 76 ? 9.318 -6.771 -24.675 1.00 84.88 76 GLY A O 1
ATOM 613 N N . PRO A 1 77 ? 8.886 -4.628 -24.111 1.00 79.38 77 PRO A N 1
ATOM 614 C CA . PRO A 1 77 ? 9.616 -4.026 -25.225 1.00 79.38 77 PRO A CA 1
ATOM 615 C C . PRO A 1 77 ? 11.095 -4.425 -25.330 1.00 79.38 77 PRO A C 1
ATOM 617 O O . PRO A 1 77 ? 11.621 -4.469 -26.442 1.00 79.38 77 PRO A O 1
ATOM 620 N N . SER A 1 78 ? 11.768 -4.747 -24.218 1.00 81.75 78 SER A N 1
ATOM 621 C CA . SER A 1 78 ? 13.163 -5.224 -24.250 1.00 81.75 78 SER A CA 1
ATOM 622 C C . SER A 1 78 ? 13.319 -6.667 -24.738 1.00 81.75 78 SER A C 1
ATOM 624 O O . SER A 1 78 ? 14.440 -7.122 -24.967 1.00 81.75 78 SER A O 1
ATOM 626 N N . GLY A 1 79 ? 12.214 -7.404 -24.888 1.00 80.94 79 GLY A N 1
ATOM 627 C CA . GLY A 1 79 ? 12.208 -8.841 -25.163 1.00 80.94 79 GLY A CA 1
ATOM 628 C C . GLY A 1 79 ? 12.329 -9.724 -23.913 1.00 80.94 79 GLY A C 1
ATOM 629 O O . GLY A 1 79 ? 12.234 -10.944 -24.045 1.00 80.94 79 GLY A O 1
ATOM 630 N N . GLY A 1 80 ? 12.510 -9.135 -22.723 1.00 87.44 80 GLY A N 1
ATOM 631 C CA . GLY A 1 80 ? 12.386 -9.801 -21.419 1.00 87.44 80 GLY A CA 1
ATOM 632 C C . GLY A 1 80 ? 10.979 -9.675 -20.826 1.00 87.44 80 GLY A C 1
ATOM 633 O O . GLY A 1 80 ? 10.062 -9.205 -21.492 1.00 87.44 80 GLY A O 1
ATOM 634 N N . GLU A 1 81 ? 10.785 -10.095 -19.575 1.00 92.44 81 GLU A N 1
ATOM 635 C CA . GLU A 1 81 ? 9.531 -9.833 -18.849 1.00 92.44 81 GLU A CA 1
ATOM 636 C C . GLU A 1 81 ? 9.342 -8.320 -18.642 1.00 92.44 81 GLU A C 1
ATOM 638 O O . GLU A 1 81 ? 10.297 -7.622 -18.310 1.00 92.44 81 GLU A O 1
ATOM 643 N N . LYS A 1 82 ? 8.116 -7.802 -18.771 1.00 94.12 82 LYS A N 1
ATOM 644 C CA . LYS A 1 82 ? 7.790 -6.379 -18.546 1.00 94.12 82 LYS A CA 1
ATOM 645 C C . LYS A 1 82 ? 8.242 -5.882 -17.174 1.00 94.12 82 LYS A C 1
ATOM 647 O O . LYS A 1 82 ? 8.564 -4.710 -17.019 1.00 94.12 82 LYS A O 1
ATOM 652 N N . TRP A 1 83 ? 8.287 -6.757 -16.172 1.00 95.19 83 TRP A N 1
ATOM 653 C CA . TRP A 1 83 ? 8.830 -6.414 -14.862 1.00 95.19 83 TRP A CA 1
ATOM 654 C C . TRP A 1 83 ? 10.315 -6.025 -14.905 1.00 95.19 83 TRP A C 1
ATOM 656 O O . TRP A 1 83 ? 10.740 -5.109 -14.204 1.00 95.19 83 TRP A O 1
ATOM 666 N N . TYR A 1 84 ? 11.100 -6.657 -15.778 1.00 92.25 84 TYR A N 1
ATOM 667 C CA . TYR A 1 84 ? 12.482 -6.255 -16.026 1.00 92.25 84 TYR A CA 1
ATOM 668 C C . TYR A 1 84 ? 12.550 -4.849 -16.638 1.00 92.25 84 TYR A C 1
ATOM 670 O O . TYR A 1 84 ? 13.410 -4.054 -16.263 1.00 92.25 84 TYR A O 1
ATOM 678 N N . ASP A 1 85 ? 11.611 -4.505 -17.523 1.00 93.81 85 ASP A N 1
ATOM 679 C CA . ASP A 1 85 ? 11.514 -3.153 -18.087 1.00 93.81 85 ASP A CA 1
ATOM 680 C C . ASP A 1 85 ? 11.178 -2.116 -17.012 1.00 93.81 85 ASP A C 1
ATOM 682 O O . ASP A 1 85 ? 11.804 -1.060 -16.971 1.00 93.81 85 ASP A O 1
ATOM 686 N N . VAL A 1 86 ? 10.277 -2.444 -16.079 1.00 94.88 86 VAL A N 1
ATOM 687 C CA . VAL A 1 86 ? 9.996 -1.601 -14.904 1.00 94.88 86 VAL A CA 1
ATOM 688 C C . VAL A 1 86 ? 11.273 -1.332 -14.111 1.00 94.88 86 VAL A C 1
ATOM 690 O O . VAL A 1 86 ? 11.597 -0.178 -13.849 1.00 94.88 86 VAL A O 1
ATOM 693 N N . MET A 1 87 ? 12.009 -2.380 -13.730 1.00 92.38 87 MET A N 1
ATOM 694 C CA . MET A 1 87 ? 13.201 -2.235 -12.887 1.00 92.38 87 MET A CA 1
ATOM 695 C C . MET A 1 87 ? 14.275 -1.357 -13.537 1.00 92.38 87 MET A C 1
ATOM 697 O O . MET A 1 87 ? 14.934 -0.590 -12.840 1.00 92.38 87 MET A O 1
ATOM 701 N N . ASN A 1 88 ? 14.427 -1.432 -14.861 1.00 91.75 88 ASN A N 1
ATOM 702 C CA . ASN A 1 88 ? 15.387 -0.605 -15.594 1.00 91.75 88 ASN A CA 1
ATOM 703 C C . ASN A 1 88 ? 14.870 0.808 -15.907 1.00 91.75 88 ASN A C 1
ATOM 705 O O . ASN A 1 88 ? 15.678 1.713 -16.107 1.00 91.75 88 ASN A O 1
ATOM 709 N N . GLY A 1 89 ? 13.551 0.999 -15.969 1.00 92.38 89 GLY A N 1
ATOM 710 C CA . GLY A 1 89 ? 12.912 2.278 -16.285 1.00 92.38 89 GLY A CA 1
ATOM 711 C C . GLY A 1 89 ? 12.543 3.134 -15.070 1.00 92.38 89 GLY A C 1
ATOM 712 O O . GLY A 1 89 ? 12.118 4.277 -15.231 1.00 92.38 89 GLY A O 1
ATOM 713 N N . LEU A 1 90 ? 12.686 2.616 -13.846 1.00 92.19 90 LEU A N 1
ATOM 714 C CA . LEU A 1 90 ? 12.426 3.364 -12.613 1.00 92.19 90 LEU A CA 1
ATOM 715 C C . LEU A 1 90 ? 13.512 4.422 -12.360 1.00 92.19 90 LEU A C 1
ATOM 717 O O . LEU A 1 90 ? 14.469 4.220 -11.614 1.00 92.19 90 LEU A O 1
ATOM 721 N N . GLU A 1 91 ? 13.333 5.594 -12.961 1.00 90.81 91 GLU A N 1
ATOM 722 C CA . GLU A 1 91 ? 14.185 6.756 -12.711 1.00 90.81 91 GLU A CA 1
ATOM 723 C C . GLU A 1 91 ? 13.875 7.424 -11.360 1.00 90.81 91 GLU A C 1
ATOM 725 O O . GLU A 1 91 ? 12.808 7.233 -10.770 1.00 90.81 91 GLU A O 1
ATOM 730 N N . ALA A 1 92 ? 14.771 8.305 -10.902 1.00 89.31 92 ALA A N 1
ATOM 731 C CA . ALA A 1 92 ? 14.661 8.997 -9.613 1.00 89.31 92 ALA A CA 1
ATOM 732 C C . ALA A 1 92 ? 13.306 9.700 -9.386 1.00 89.31 92 ALA A C 1
ATOM 734 O O . ALA A 1 92 ? 12.808 9.714 -8.261 1.00 89.31 92 ALA A O 1
ATOM 735 N N . GLY A 1 93 ? 12.688 10.251 -10.439 1.00 90.38 93 GLY A N 1
ATOM 736 C CA . GLY A 1 93 ? 11.356 10.860 -10.353 1.00 90.38 93 GLY A CA 1
ATOM 737 C C . GLY A 1 93 ? 10.263 9.853 -9.982 1.00 90.38 93 GLY A C 1
ATOM 738 O O . GLY A 1 93 ? 9.498 10.096 -9.053 1.00 90.38 93 GLY A O 1
ATOM 739 N N . HIS A 1 94 ? 10.251 8.692 -10.640 1.00 91.94 94 HIS A N 1
ATOM 740 C CA . HIS A 1 94 ? 9.296 7.609 -10.392 1.00 91.94 94 HIS A CA 1
ATOM 741 C C . HIS A 1 94 ? 9.467 7.052 -8.977 1.00 91.94 94 HIS A C 1
ATOM 743 O O . HIS A 1 94 ? 8.498 6.911 -8.231 1.00 91.94 94 HIS A O 1
ATOM 749 N N . VAL A 1 95 ? 10.720 6.797 -8.584 1.00 91.75 95 VAL A N 1
ATOM 750 C CA . VAL A 1 95 ? 11.070 6.327 -7.238 1.00 91.75 95 VAL A CA 1
ATOM 751 C C . VAL A 1 95 ? 10.610 7.332 -6.187 1.00 91.75 95 VAL A C 1
ATOM 753 O O . VAL A 1 95 ? 9.955 6.945 -5.224 1.00 91.75 95 VAL A O 1
ATOM 756 N N . SER A 1 96 ? 10.880 8.625 -6.386 1.00 91.56 96 SER A N 1
ATOM 757 C CA . SER A 1 96 ? 10.439 9.676 -5.467 1.00 91.56 96 SER A CA 1
ATOM 758 C C . SER A 1 96 ? 8.916 9.706 -5.320 1.00 91.56 96 SER A C 1
ATOM 760 O O . SER A 1 96 ? 8.424 9.759 -4.193 1.00 91.56 96 SER A O 1
ATOM 762 N N . SER A 1 97 ? 8.164 9.596 -6.419 1.00 93.69 97 SER A N 1
ATOM 763 C CA . SER A 1 97 ? 6.699 9.520 -6.378 1.00 93.69 97 SER A CA 1
ATOM 764 C C . SER A 1 97 ? 6.201 8.293 -5.611 1.00 93.69 97 SER A C 1
ATOM 766 O O . SER A 1 97 ? 5.335 8.425 -4.751 1.00 93.69 97 SER A O 1
ATOM 768 N N . ILE A 1 98 ? 6.783 7.115 -5.844 1.00 95.06 98 ILE A N 1
ATOM 769 C CA . ILE A 1 98 ? 6.426 5.893 -5.107 1.00 95.06 98 ILE A CA 1
ATOM 770 C C . ILE A 1 98 ? 6.739 6.041 -3.611 1.00 95.06 98 ILE A C 1
ATOM 772 O O . ILE A 1 98 ? 5.932 5.657 -2.767 1.00 95.06 98 ILE A O 1
ATOM 776 N N . VAL A 1 99 ? 7.891 6.617 -3.260 1.00 93.12 99 VAL A N 1
ATOM 777 C CA . VAL A 1 99 ? 8.301 6.845 -1.865 1.00 93.12 99 VAL A CA 1
ATOM 778 C C . VAL A 1 99 ? 7.352 7.813 -1.146 1.00 93.12 99 VAL A C 1
ATOM 780 O O . VAL A 1 99 ? 7.061 7.619 0.037 1.00 93.12 99 VAL A O 1
ATOM 783 N N . VAL A 1 100 ? 6.817 8.818 -1.845 1.00 94.69 100 VAL A N 1
ATOM 784 C CA . VAL A 1 100 ? 5.770 9.702 -1.306 1.00 94.69 100 VAL A CA 1
ATOM 785 C C . VAL A 1 100 ? 4.498 8.914 -0.993 1.00 94.69 100 VAL A C 1
ATOM 787 O O . VAL A 1 100 ? 3.988 9.015 0.123 1.00 94.69 100 VAL A O 1
ATOM 790 N N . GLU A 1 101 ? 4.023 8.086 -1.924 1.00 96.19 101 GLU A N 1
ATOM 791 C CA . GLU A 1 101 ? 2.820 7.261 -1.733 1.00 96.19 101 GLU A CA 1
ATOM 792 C C . GLU A 1 101 ? 2.988 6.250 -0.588 1.00 96.19 101 GLU A C 1
ATOM 794 O O . GLU A 1 101 ? 2.101 6.085 0.253 1.00 96.19 101 GLU A O 1
ATOM 799 N N . LEU A 1 102 ? 4.171 5.640 -0.478 1.00 95.44 102 LEU A N 1
ATOM 800 C CA . LEU A 1 102 ? 4.565 4.826 0.673 1.00 95.44 102 LEU A CA 1
ATOM 801 C C . LEU A 1 102 ? 4.470 5.625 1.981 1.00 95.44 102 LEU A C 1
ATOM 803 O O . LEU A 1 102 ? 3.914 5.145 2.970 1.00 95.44 102 LEU A O 1
ATOM 807 N N . GLY A 1 103 ? 4.967 6.863 1.995 1.00 94.75 103 GLY A N 1
ATOM 808 C CA . GLY A 1 103 ? 4.872 7.754 3.149 1.00 94.75 103 GLY A CA 1
ATOM 809 C C . GLY A 1 103 ? 3.432 8.047 3.572 1.00 94.75 103 GLY A C 1
ATOM 810 O O . GLY A 1 103 ? 3.132 7.988 4.766 1.00 94.75 103 GLY A O 1
ATOM 811 N N . ILE A 1 104 ? 2.539 8.302 2.613 1.00 96.88 104 ILE A N 1
ATOM 812 C CA . ILE A 1 104 ? 1.109 8.523 2.871 1.00 96.88 104 ILE A CA 1
ATOM 813 C C . ILE A 1 104 ? 0.484 7.263 3.483 1.00 96.88 104 ILE A C 1
ATOM 815 O O . ILE A 1 104 ? -0.154 7.340 4.535 1.00 96.88 104 ILE A O 1
ATOM 819 N N . LEU A 1 105 ? 0.723 6.088 2.891 1.00 97.50 105 LEU A N 1
ATOM 820 C CA . LEU A 1 105 ? 0.197 4.824 3.409 1.00 97.50 105 LEU A CA 1
ATOM 821 C C . LEU A 1 105 ? 0.712 4.517 4.828 1.00 97.50 105 LEU A C 1
ATOM 823 O O . LEU A 1 105 ? -0.053 4.044 5.669 1.00 97.50 105 LEU A O 1
ATOM 827 N N . ALA A 1 106 ? 1.982 4.807 5.128 1.00 96.50 106 ALA A N 1
ATOM 828 C CA . ALA A 1 106 ? 2.551 4.625 6.466 1.00 96.50 106 ALA A CA 1
ATOM 829 C C . ALA A 1 106 ? 1.848 5.482 7.530 1.00 96.50 106 ALA A C 1
ATOM 831 O O . ALA A 1 106 ? 1.545 4.988 8.623 1.00 96.50 106 ALA A O 1
ATOM 832 N N . GLU A 1 107 ? 1.569 6.753 7.228 1.00 97.50 107 GLU A N 1
ATOM 833 C CA . GLU A 1 107 ? 0.846 7.635 8.150 1.00 97.50 107 GLU A CA 1
ATOM 834 C C . GLU A 1 107 ? -0.601 7.168 8.355 1.00 97.50 107 GLU A C 1
ATOM 836 O O . GLU A 1 107 ? -1.068 7.124 9.495 1.00 97.50 107 GLU A O 1
ATOM 841 N N . GLU A 1 108 ? -1.282 6.700 7.307 1.00 97.56 108 GLU A N 1
ATOM 842 C CA . GLU A 1 108 ? -2.638 6.142 7.416 1.00 97.56 108 GLU A CA 1
ATOM 843 C C . GLU A 1 108 ? -2.684 4.840 8.231 1.00 97.56 108 GLU A C 1
ATOM 845 O O . GLU A 1 108 ? -3.570 4.643 9.075 1.00 97.56 108 GLU A O 1
ATOM 850 N N . LEU A 1 109 ? -1.695 3.959 8.054 1.00 96.94 109 LEU A N 1
ATOM 851 C CA . LEU A 1 109 ? -1.532 2.757 8.874 1.00 96.94 109 LEU A CA 1
ATOM 852 C C . LEU A 1 109 ? -1.291 3.121 10.341 1.00 96.94 109 LEU A C 1
ATOM 854 O O . LEU A 1 109 ? -1.908 2.547 11.240 1.00 96.94 109 LEU A O 1
ATOM 858 N N . LYS A 1 110 ? -0.409 4.088 10.602 1.00 96.25 110 LYS A N 1
ATOM 859 C CA . LYS A 1 110 ? -0.097 4.566 11.953 1.00 96.25 110 LYS A CA 1
ATOM 860 C C . LYS A 1 110 ? -1.313 5.205 12.619 1.00 96.25 110 LYS A C 1
ATOM 862 O O . LYS A 1 110 ? -1.588 4.893 13.778 1.00 96.25 110 LYS A O 1
ATOM 867 N N . TYR A 1 111 ? -2.048 6.051 11.899 1.00 96.81 111 TYR A N 1
ATOM 868 C CA . TYR A 1 111 ? -3.303 6.630 12.365 1.00 96.81 111 TYR A CA 1
ATOM 869 C C . TYR A 1 111 ? -4.306 5.533 12.720 1.00 96.81 111 TYR A C 1
ATOM 871 O O . TYR A 1 111 ? -4.836 5.524 13.830 1.00 96.81 111 TYR A O 1
ATOM 879 N N . THR A 1 112 ? -4.508 4.562 11.827 1.00 96.81 112 THR A N 1
ATOM 880 C CA . THR A 1 112 ? -5.434 3.445 12.044 1.00 96.81 112 THR A CA 1
ATOM 881 C C . THR A 1 112 ? -5.072 2.654 13.300 1.00 96.81 112 THR A C 1
ATOM 883 O O . THR A 1 112 ? -5.911 2.490 14.184 1.00 96.81 112 THR A O 1
ATOM 886 N N . LEU A 1 113 ? -3.807 2.246 13.433 1.00 95.19 113 LEU A N 1
ATOM 887 C CA . LEU A 1 113 ? -3.307 1.475 14.577 1.00 95.19 113 LEU A CA 1
ATOM 888 C C . LEU A 1 113 ? -3.377 2.235 15.911 1.00 95.19 113 LEU A C 1
ATOM 890 O O . LEU A 1 113 ? -3.371 1.603 16.964 1.00 95.19 113 LEU A O 1
ATOM 894 N N . ALA A 1 114 ? -3.413 3.569 15.882 1.00 95.31 114 ALA A N 1
ATOM 895 C CA . ALA A 1 114 ? -3.573 4.402 17.072 1.00 95.31 114 ALA A CA 1
ATOM 896 C C . ALA A 1 114 ? -5.044 4.725 17.388 1.00 95.31 114 ALA A C 1
ATOM 898 O O . ALA A 1 114 ? -5.390 5.009 18.534 1.00 95.31 114 ALA A O 1
ATOM 899 N N . ALA A 1 115 ? -5.914 4.738 16.376 1.00 94.44 115 ALA A N 1
ATOM 900 C CA . ALA A 1 115 ? -7.268 5.262 16.492 1.00 94.44 115 ALA A CA 1
ATOM 901 C C . ALA A 1 115 ? -8.332 4.196 16.795 1.00 94.44 115 ALA A C 1
ATOM 903 O O . ALA A 1 115 ? -9.413 4.561 17.284 1.00 94.44 115 ALA A O 1
ATOM 904 N N . ILE A 1 116 ? -8.059 2.918 16.519 1.00 93.12 116 ILE A N 1
ATOM 905 C CA . ILE A 1 116 ? -8.963 1.797 16.807 1.00 93.12 116 ILE A CA 1
ATOM 906 C C . ILE A 1 116 ? -8.249 0.682 17.562 1.00 93.12 116 ILE A C 1
ATOM 908 O O . ILE A 1 116 ? -7.052 0.472 17.399 1.00 93.12 116 ILE A O 1
ATOM 912 N N . ASP A 1 117 ? -9.023 -0.041 18.365 1.00 89.12 117 ASP A N 1
ATOM 913 C CA . ASP A 1 117 ? -8.574 -1.288 18.968 1.00 89.12 117 ASP A CA 1
ATOM 914 C C . ASP A 1 117 ? -8.725 -2.419 17.942 1.00 89.12 117 ASP A C 1
ATOM 916 O O . ASP A 1 117 ? -9.829 -2.683 17.446 1.00 89.12 117 ASP A O 1
ATOM 920 N N . VAL A 1 118 ? -7.605 -3.033 17.563 1.00 90.00 118 VAL A N 1
ATOM 921 C CA . VAL A 1 118 ? -7.566 -4.102 16.561 1.00 90.00 118 VAL A CA 1
ATOM 922 C C . VAL A 1 118 ? -7.727 -5.426 17.291 1.00 90.00 118 VAL A C 1
ATOM 924 O O . VAL A 1 118 ? -6.777 -5.939 17.868 1.00 90.00 118 VAL A O 1
ATOM 927 N N . GLY A 1 119 ? -8.941 -5.977 17.263 1.00 84.69 119 GLY A N 1
ATOM 928 C CA . GLY A 1 119 ? -9.276 -7.171 18.048 1.00 84.69 119 GLY A CA 1
ATOM 929 C C . GLY A 1 119 ? -8.608 -8.477 17.594 1.00 84.69 119 GLY A C 1
ATOM 930 O O . GLY A 1 119 ? -8.633 -9.446 18.343 1.00 84.69 119 GLY A O 1
ATOM 931 N N . GLU A 1 120 ? -8.039 -8.527 16.386 1.00 91.62 120 GLU A N 1
ATOM 932 C CA . GLU A 1 120 ? -7.313 -9.696 15.874 1.00 91.62 120 GLU A CA 1
ATOM 933 C C . GLU A 1 120 ? -5.796 -9.452 15.909 1.00 91.62 120 GLU A C 1
ATOM 935 O O . GLU A 1 120 ? -5.267 -8.660 15.123 1.00 91.62 120 GLU A O 1
ATOM 940 N N . ASP A 1 121 ? -5.083 -10.183 16.773 1.00 91.56 121 ASP A N 1
ATOM 941 C CA . ASP A 1 121 ? -3.626 -10.057 16.952 1.00 91.56 121 ASP A CA 1
ATOM 942 C C . ASP A 1 121 ? -2.845 -10.257 15.644 1.00 91.56 121 ASP A C 1
ATOM 944 O O . ASP A 1 121 ? -1.864 -9.555 15.382 1.00 91.56 121 ASP A O 1
ATOM 948 N N . GLU A 1 122 ? -3.289 -11.187 14.790 1.00 93.00 122 GLU A N 1
ATOM 949 C CA . GLU A 1 122 ? -2.664 -11.439 13.487 1.00 93.00 122 GLU A CA 1
ATOM 950 C C . GLU A 1 122 ? -2.757 -10.206 12.575 1.00 93.00 1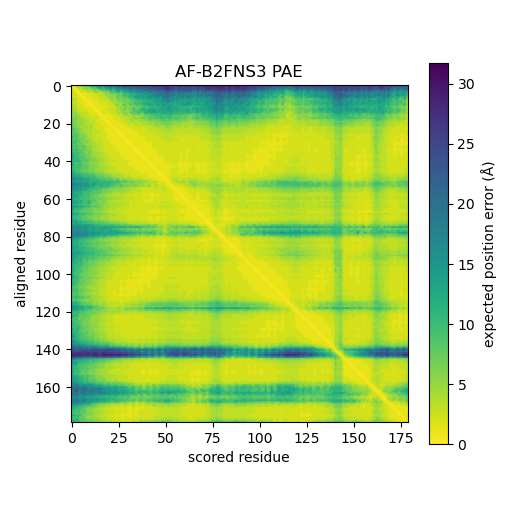22 GLU A C 1
ATOM 952 O O . GLU A 1 122 ? -1.765 -9.826 11.946 1.00 93.00 122 GLU A O 1
ATOM 957 N N . VAL A 1 123 ? -3.924 -9.552 12.534 1.00 93.69 123 VAL A N 1
ATOM 958 C CA . VAL A 1 123 ? -4.161 -8.340 11.735 1.00 93.69 123 VAL A CA 1
ATOM 959 C C . VAL A 1 123 ? -3.297 -7.198 12.262 1.00 93.69 123 VAL A C 1
ATOM 961 O O . VAL A 1 123 ? -2.599 -6.544 11.486 1.00 93.69 123 VAL A O 1
ATOM 964 N N . TYR A 1 124 ? -3.265 -6.998 13.581 1.00 93.94 124 TYR A N 1
ATOM 965 C CA . TYR A 1 124 ? -2.429 -5.972 14.201 1.00 93.94 124 TYR A CA 1
ATOM 966 C C . TYR A 1 124 ? -0.940 -6.184 13.890 1.00 93.94 124 TYR A C 1
ATOM 968 O O . TYR A 1 124 ? -0.252 -5.270 13.423 1.00 93.94 124 TYR A O 1
ATOM 976 N N . ALA A 1 125 ? -0.437 -7.405 14.090 1.00 94.19 125 ALA A N 1
ATOM 977 C CA . ALA A 1 125 ? 0.954 -7.756 13.827 1.00 94.19 125 ALA A CA 1
ATOM 978 C C . ALA A 1 125 ? 1.315 -7.628 12.340 1.00 94.19 125 ALA A C 1
ATOM 980 O O . ALA A 1 125 ? 2.422 -7.200 12.003 1.00 94.19 125 ALA A O 1
ATOM 981 N N . PHE A 1 126 ? 0.399 -7.984 11.438 1.00 93.94 126 PHE A N 1
ATOM 982 C CA . PHE A 1 126 ? 0.567 -7.787 10.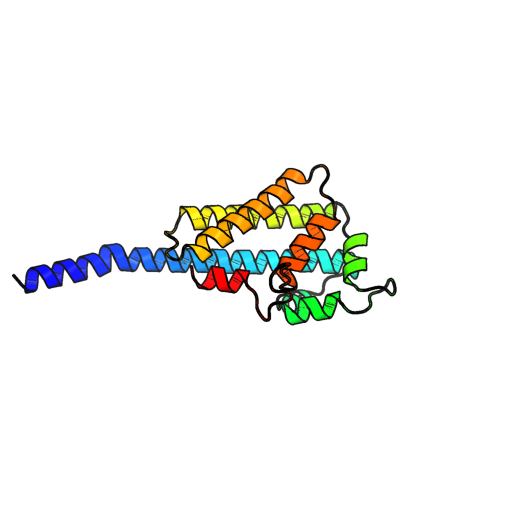003 1.00 93.94 126 PHE A CA 1
ATOM 983 C C . PHE A 1 126 ? 0.710 -6.300 9.652 1.00 93.94 126 PHE A C 1
ATOM 985 O O . PHE A 1 126 ? 1.733 -5.911 9.090 1.00 93.94 126 PHE A O 1
ATOM 992 N N . LEU A 1 127 ? -0.242 -5.453 10.054 1.00 95.19 127 LEU A N 1
ATOM 993 C CA . LEU A 1 127 ? -0.227 -4.020 9.735 1.00 95.19 127 LEU A CA 1
ATOM 994 C C . LEU A 1 127 ? 0.978 -3.299 10.355 1.00 95.19 127 LEU A C 1
ATOM 996 O O . LEU A 1 127 ? 1.560 -2.410 9.735 1.00 95.19 127 LEU A O 1
ATOM 1000 N N . LYS A 1 128 ? 1.421 -3.713 11.550 1.00 94.88 128 LYS A N 1
ATOM 1001 C CA . LYS A 1 128 ? 2.657 -3.207 12.168 1.00 94.88 128 LYS A CA 1
ATOM 1002 C C . LYS A 1 128 ? 3.905 -3.575 11.368 1.00 94.88 128 LYS A C 1
ATOM 1004 O O . LYS A 1 128 ? 4.792 -2.732 11.232 1.00 94.88 128 LYS A O 1
ATOM 1009 N N . ARG A 1 129 ? 3.992 -4.809 10.859 1.00 94.25 129 ARG A N 1
ATOM 1010 C CA . ARG A 1 129 ? 5.108 -5.247 10.003 1.00 94.25 129 ARG A CA 1
ATOM 1011 C C . ARG A 1 129 ? 5.101 -4.518 8.666 1.00 94.25 129 ARG A C 1
ATOM 1013 O O . ARG A 1 129 ? 6.155 -4.035 8.270 1.00 94.25 129 ARG A O 1
ATOM 1020 N N . LEU A 1 130 ? 3.932 -4.378 8.041 1.00 94.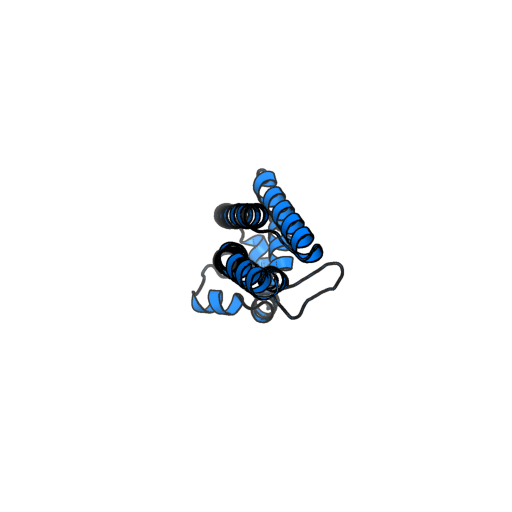75 130 LEU A N 1
ATOM 1021 C CA . LEU A 1 130 ? 3.766 -3.620 6.802 1.00 94.75 130 LEU A CA 1
ATOM 1022 C C . LEU A 1 130 ? 4.214 -2.166 6.986 1.00 94.75 130 LEU A C 1
ATOM 1024 O O . LEU A 1 130 ? 5.086 -1.704 6.262 1.00 94.75 130 LEU A O 1
ATOM 1028 N N . ASN A 1 131 ? 3.711 -1.478 8.016 1.00 95.44 131 ASN A N 1
ATOM 1029 C CA . ASN A 1 131 ? 4.116 -0.104 8.315 1.00 95.44 131 ASN A CA 1
ATOM 1030 C C . ASN A 1 131 ? 5.636 0.013 8.528 1.00 95.44 131 ASN A C 1
ATOM 1032 O O . ASN A 1 131 ? 6.281 0.906 7.990 1.00 95.44 131 ASN A O 1
ATOM 1036 N N . ARG A 1 132 ? 6.242 -0.925 9.268 1.00 93.88 132 ARG A N 1
ATOM 1037 C CA . ARG A 1 132 ? 7.698 -0.946 9.455 1.00 93.88 132 ARG A CA 1
ATOM 1038 C C . ARG A 1 132 ? 8.450 -1.121 8.132 1.00 93.88 132 ARG A C 1
ATOM 1040 O O . ARG A 1 132 ? 9.437 -0.423 7.935 1.00 93.88 132 ARG A O 1
ATOM 1047 N N . ALA A 1 133 ? 8.019 -2.040 7.268 1.00 91.94 133 ALA A N 1
ATOM 1048 C CA . ALA A 1 133 ? 8.654 -2.271 5.970 1.00 91.94 133 ALA A CA 1
ATOM 1049 C C . ALA A 1 133 ? 8.612 -1.006 5.101 1.00 91.94 133 ALA A C 1
ATOM 1051 O O . ALA A 1 133 ? 9.640 -0.585 4.578 1.00 91.94 133 ALA A O 1
ATOM 1052 N N . ILE A 1 134 ? 7.452 -0.347 5.054 1.00 93.56 134 ILE A N 1
ATOM 1053 C CA . ILE A 1 134 ? 7.251 0.911 4.331 1.00 93.56 134 ILE A CA 1
ATOM 1054 C C . ILE A 1 134 ? 8.170 2.017 4.869 1.00 93.56 134 ILE A C 1
ATOM 1056 O O . ILE A 1 134 ? 8.857 2.674 4.093 1.00 93.56 134 ILE A O 1
ATOM 1060 N N . VAL A 1 135 ? 8.230 2.206 6.191 1.00 91.31 135 VAL A N 1
ATOM 1061 C CA . VAL A 1 135 ? 9.094 3.225 6.816 1.00 91.31 135 VAL A CA 1
ATOM 1062 C C . VAL A 1 135 ? 10.571 2.967 6.519 1.00 91.31 135 VAL A C 1
ATOM 1064 O O . VAL A 1 135 ? 11.297 3.905 6.213 1.00 91.31 135 VAL A O 1
ATOM 1067 N N . VAL A 1 136 ? 11.019 1.709 6.567 1.00 89.06 136 VAL A N 1
ATOM 1068 C CA . VAL A 1 136 ? 12.408 1.352 6.234 1.00 89.06 136 VAL A CA 1
ATOM 1069 C C . VAL A 1 136 ? 12.726 1.660 4.771 1.00 89.06 136 VAL A C 1
ATOM 1071 O O . VAL A 1 136 ? 13.785 2.216 4.499 1.00 89.06 136 VAL A O 1
ATOM 1074 N N . LEU A 1 137 ? 11.823 1.341 3.841 1.00 88.38 137 LEU A N 1
ATOM 1075 C CA . LEU A 1 137 ? 12.009 1.646 2.419 1.00 88.38 137 LEU A CA 1
ATOM 1076 C C . LEU A 1 137 ? 12.029 3.155 2.153 1.00 88.38 137 LEU A C 1
ATOM 1078 O O . LEU A 1 137 ? 12.850 3.624 1.372 1.00 88.38 137 LEU A O 1
ATOM 1082 N N . ARG A 1 138 ? 11.155 3.910 2.826 1.00 85.44 138 ARG A N 1
ATOM 1083 C CA . ARG A 1 138 ? 11.064 5.369 2.698 1.00 85.44 138 ARG A CA 1
ATOM 1084 C C . ARG A 1 138 ? 12.293 6.077 3.267 1.00 85.44 138 ARG A C 1
ATOM 1086 O O . ARG A 1 138 ? 12.847 6.944 2.611 1.00 85.44 138 ARG A O 1
ATOM 1093 N N . ASP A 1 139 ? 12.708 5.726 4.482 1.00 81.69 139 ASP A N 1
ATOM 1094 C CA . ASP A 1 139 ? 13.770 6.448 5.199 1.00 81.69 139 ASP A CA 1
ATOM 1095 C C . ASP A 1 139 ? 15.172 5.911 4.871 1.00 81.69 139 ASP A C 1
ATOM 1097 O O . ASP A 1 139 ? 16.168 6.597 5.083 1.00 81.69 139 ASP A O 1
ATOM 1101 N N . GLY A 1 140 ? 15.269 4.695 4.329 1.00 70.69 140 GLY A N 1
ATOM 1102 C CA . GLY A 1 140 ? 16.508 4.127 3.794 1.00 70.69 140 GLY A CA 1
ATOM 1103 C C . GLY A 1 140 ? 16.840 4.594 2.371 1.00 70.69 140 GLY A C 1
ATOM 1104 O O . GLY A 1 140 ? 17.805 4.101 1.786 1.00 70.69 140 GLY A O 1
ATOM 1105 N N . SER A 1 141 ? 16.051 5.511 1.796 1.00 59.59 141 SER A N 1
ATOM 1106 C CA . SER A 1 141 ? 16.060 5.804 0.360 1.00 59.59 141 SER A CA 1
ATOM 1107 C C . SER A 1 141 ? 17.211 6.675 -0.144 1.00 59.59 141 SER A C 1
ATOM 1109 O O . SER A 1 141 ? 17.345 6.843 -1.352 1.00 59.59 141 SER A O 1
ATOM 1111 N N . GLU A 1 142 ? 18.077 7.206 0.727 1.00 54.00 142 GLU A N 1
ATOM 1112 C CA . GLU A 1 142 ? 19.277 7.940 0.278 1.00 54.00 142 GLU A CA 1
ATOM 1113 C C . GLU A 1 142 ? 20.204 7.078 -0.602 1.00 54.00 142 GLU A C 1
ATOM 1115 O O . GLU A 1 142 ? 20.969 7.622 -1.390 1.00 54.00 142 GLU A O 1
ATOM 1120 N N . ASN A 1 143 ? 20.082 5.746 -0.525 1.00 49.28 143 ASN A N 1
ATOM 1121 C CA . ASN A 1 143 ? 20.685 4.777 -1.444 1.00 49.28 143 ASN A CA 1
ATOM 1122 C C . ASN A 1 143 ? 19.706 3.635 -1.788 1.00 49.28 143 ASN A C 1
ATOM 1124 O O . ASN A 1 143 ? 20.149 2.498 -1.945 1.00 49.28 143 ASN A O 1
ATOM 1128 N N . SER A 1 144 ? 18.385 3.880 -1.814 1.00 54.03 144 SER A N 1
ATOM 1129 C CA . SER A 1 144 ? 17.400 2.808 -2.045 1.00 54.03 144 SER A CA 1
ATOM 1130 C C . SER A 1 144 ? 17.704 2.082 -3.342 1.00 54.03 144 SER A C 1
ATOM 1132 O O . SER A 1 144 ? 17.531 2.642 -4.425 1.00 54.03 144 SER A O 1
ATOM 1134 N N . ASP A 1 145 ? 18.123 0.829 -3.205 1.00 77.12 145 ASP A N 1
ATOM 1135 C CA . ASP A 1 145 ? 18.249 -0.094 -4.314 1.00 77.12 145 ASP A CA 1
ATOM 1136 C C . ASP A 1 145 ? 16.862 -0.211 -4.950 1.00 77.12 145 ASP A C 1
ATOM 1138 O O . ASP A 1 145 ? 15.901 -0.642 -4.300 1.00 77.12 145 ASP A O 1
ATOM 1142 N N . VAL A 1 146 ? 16.743 0.232 -6.202 1.00 86.81 146 VAL A N 1
ATOM 1143 C CA . VAL A 1 146 ? 15.509 0.129 -6.996 1.00 86.81 146 VAL A CA 1
ATOM 1144 C C . VAL A 1 146 ? 14.987 -1.305 -6.957 1.00 86.81 146 VAL A C 1
ATOM 1146 O O . VAL A 1 146 ? 13.779 -1.523 -6.914 1.00 86.81 146 VAL A O 1
ATOM 1149 N N . GLU A 1 147 ? 15.894 -2.276 -6.863 1.00 88.00 147 GLU A N 1
ATOM 1150 C CA . GLU A 1 147 ? 15.585 -3.685 -6.688 1.00 88.00 147 GLU A CA 1
ATOM 1151 C C . GLU A 1 147 ? 14.802 -3.988 -5.400 1.00 88.00 147 GLU A C 1
ATOM 1153 O O . GLU A 1 147 ? 13.797 -4.693 -5.463 1.00 88.00 147 GLU A O 1
ATOM 1158 N N . TYR A 1 148 ? 15.174 -3.436 -4.238 1.00 88.25 148 TYR A N 1
ATOM 1159 C CA . TYR A 1 148 ? 14.410 -3.661 -3.001 1.00 88.25 148 TYR A CA 1
ATOM 1160 C C . TYR A 1 148 ? 13.013 -3.049 -3.075 1.00 88.25 148 TYR A C 1
ATOM 1162 O O . TYR A 1 148 ? 12.046 -3.677 -2.637 1.00 88.25 148 TYR A O 1
ATOM 1170 N N . LEU A 1 149 ? 12.898 -1.839 -3.630 1.00 91.88 149 LEU A N 1
ATOM 1171 C CA . LEU A 1 149 ? 11.604 -1.188 -3.819 1.00 91.88 149 LEU A CA 1
ATOM 1172 C C . LEU A 1 149 ? 10.726 -1.992 -4.782 1.00 91.88 149 LEU A C 1
ATOM 1174 O O . LEU A 1 149 ? 9.574 -2.277 -4.465 1.00 91.88 149 LEU A O 1
ATOM 1178 N N . ALA A 1 150 ? 11.278 -2.391 -5.927 1.00 92.50 150 ALA A N 1
ATOM 1179 C CA . ALA A 1 150 ? 10.584 -3.207 -6.909 1.00 92.50 150 ALA A CA 1
ATOM 1180 C C . ALA A 1 150 ? 10.125 -4.528 -6.278 1.00 92.50 150 ALA A C 1
ATOM 1182 O O . ALA A 1 150 ? 8.937 -4.837 -6.311 1.00 92.50 150 ALA A O 1
ATOM 1183 N N . ASN A 1 151 ? 11.017 -5.264 -5.615 1.00 91.31 151 ASN A N 1
ATOM 1184 C CA . ASN A 1 151 ? 10.674 -6.528 -4.964 1.00 91.31 151 ASN A CA 1
ATOM 1185 C C . ASN A 1 151 ? 9.547 -6.363 -3.936 1.00 91.31 151 ASN A C 1
ATOM 1187 O O . ASN A 1 151 ? 8.609 -7.157 -3.925 1.00 91.31 151 ASN A O 1
ATOM 1191 N N . PHE A 1 152 ? 9.579 -5.299 -3.132 1.00 92.81 152 PHE A N 1
ATOM 1192 C CA . PHE A 1 152 ? 8.494 -4.992 -2.203 1.00 92.81 152 PHE A CA 1
ATOM 1193 C C . PHE A 1 152 ? 7.155 -4.737 -2.917 1.00 92.81 152 PHE A C 1
ATOM 1195 O O . PHE A 1 152 ? 6.122 -5.270 -2.507 1.00 92.81 152 PHE A O 1
ATOM 1202 N N . LEU A 1 153 ? 7.153 -3.947 -3.995 1.00 94.81 153 LEU A N 1
ATOM 1203 C CA . LEU A 1 153 ? 5.942 -3.690 -4.780 1.00 94.81 153 LEU A CA 1
ATOM 1204 C C . LEU A 1 153 ? 5.428 -4.958 -5.466 1.00 94.81 153 LEU A C 1
ATOM 1206 O O . LEU A 1 153 ? 4.218 -5.165 -5.525 1.00 94.81 153 LEU A O 1
ATOM 1210 N N . TRP A 1 154 ? 6.322 -5.828 -5.941 1.00 94.69 154 TRP A N 1
ATOM 1211 C CA . TRP A 1 154 ? 5.949 -7.116 -6.518 1.00 94.69 154 TRP A CA 1
ATOM 1212 C C . TRP A 1 154 ? 5.268 -8.014 -5.489 1.00 94.69 154 TRP A C 1
ATOM 1214 O O . TRP A 1 154 ? 4.188 -8.540 -5.752 1.00 94.69 154 TRP A O 1
ATOM 1224 N N . GLU A 1 155 ? 5.849 -8.161 -4.296 1.00 92.31 155 GLU A N 1
ATOM 1225 C CA . GLU A 1 155 ? 5.229 -8.916 -3.201 1.00 92.31 155 GLU A CA 1
ATOM 1226 C C . GLU A 1 155 ? 3.810 -8.415 -2.920 1.00 92.31 155 GLU A C 1
ATOM 1228 O O . GLU A 1 155 ? 2.866 -9.204 -2.839 1.00 92.31 155 GLU A O 1
ATOM 1233 N N . LEU A 1 156 ? 3.650 -7.094 -2.861 1.00 92.94 156 LEU A N 1
ATOM 1234 C CA . LEU A 1 156 ? 2.392 -6.445 -2.533 1.00 92.94 156 LEU A CA 1
ATOM 1235 C C . LEU A 1 156 ? 1.334 -6.556 -3.643 1.00 92.94 156 LEU A C 1
ATOM 1237 O O . LEU A 1 156 ? 0.169 -6.815 -3.348 1.00 92.94 156 LEU A O 1
ATOM 1241 N N . PHE A 1 157 ? 1.712 -6.355 -4.907 1.00 94.88 157 PHE A N 1
ATOM 1242 C CA . PHE A 1 157 ? 0.771 -6.232 -6.031 1.00 94.88 157 PHE A CA 1
ATOM 1243 C C . PHE A 1 157 ? 0.633 -7.488 -6.884 1.00 94.88 157 PHE A C 1
ATOM 1245 O O . PHE A 1 157 ? -0.361 -7.620 -7.590 1.00 94.88 157 PHE A O 1
ATOM 1252 N N . ALA A 1 158 ? 1.583 -8.419 -6.815 1.00 92.81 158 ALA A N 1
ATOM 1253 C CA . ALA A 1 158 ? 1.473 -9.735 -7.441 1.00 92.81 158 ALA A CA 1
ATOM 1254 C C . ALA A 1 158 ? 1.039 -10.822 -6.442 1.00 92.81 158 ALA A C 1
ATOM 1256 O O . ALA A 1 158 ? 0.799 -11.964 -6.845 1.00 92.81 158 ALA A O 1
ATOM 1257 N N . GLY A 1 159 ? 0.927 -10.484 -5.151 1.00 88.81 159 GLY A N 1
ATOM 1258 C CA . GLY A 1 159 ? 0.499 -11.413 -4.106 1.00 88.81 159 GLY A CA 1
ATOM 1259 C C . GLY A 1 159 ? 1.553 -12.466 -3.782 1.00 88.81 159 GLY A C 1
ATOM 1260 O O . GLY A 1 159 ? 1.198 -13.597 -3.453 1.00 88.81 159 GLY A O 1
ATOM 1261 N N . TRP A 1 160 ? 2.838 -12.148 -3.947 1.00 84.62 160 TRP A N 1
ATOM 1262 C CA . TRP A 1 160 ? 3.923 -13.090 -3.685 1.00 84.62 160 TRP A CA 1
ATOM 1263 C C . TRP A 1 160 ? 4.350 -13.055 -2.217 1.00 84.62 160 TRP A C 1
ATOM 1265 O O . TRP A 1 160 ? 4.544 -11.999 -1.624 1.00 84.62 160 TRP A O 1
ATOM 1275 N N . SER A 1 161 ? 4.553 -14.235 -1.641 1.00 75.00 161 SER A N 1
ATOM 1276 C CA . SER A 1 161 ? 5.142 -14.422 -0.322 1.00 75.00 161 SER A CA 1
ATOM 1277 C C . SER A 1 161 ? 6.231 -15.481 -0.393 1.00 75.00 161 SER A C 1
ATOM 1279 O O . SER A 1 161 ? 5.993 -16.585 -0.874 1.00 75.00 161 SER A O 1
ATOM 1281 N N . VAL A 1 162 ? 7.395 -15.210 0.199 1.00 63.69 162 VAL A N 1
ATOM 1282 C CA . VAL A 1 162 ? 8.497 -16.188 0.285 1.00 63.69 162 VAL A CA 1
ATOM 1283 C C . VAL A 1 162 ? 8.074 -17.496 0.977 1.00 63.69 162 VAL A C 1
ATOM 1285 O O . VAL A 1 162 ? 8.611 -18.557 0.678 1.00 63.69 162 VAL A O 1
ATOM 1288 N N . VAL A 1 163 ? 7.096 -17.445 1.891 1.00 68.94 163 VAL A N 1
ATOM 1289 C CA . VAL A 1 163 ? 6.652 -18.618 2.668 1.00 68.94 163 VAL A CA 1
ATOM 1290 C C . VAL A 1 163 ? 5.537 -19.393 1.967 1.00 68.94 163 VAL A C 1
ATOM 1292 O O . VAL A 1 163 ? 5.508 -20.618 2.033 1.00 68.94 163 VAL A O 1
ATOM 1295 N N . THR A 1 164 ? 4.595 -18.690 1.336 1.00 72.62 164 THR A N 1
ATOM 1296 C CA . THR A 1 164 ? 3.354 -19.296 0.808 1.00 72.62 164 THR A CA 1
ATOM 1297 C C . THR A 1 164 ? 3.260 -19.282 -0.716 1.00 72.62 164 THR A C 1
ATOM 1299 O O . THR A 1 164 ? 2.332 -19.862 -1.272 1.00 72.62 164 THR A O 1
ATOM 1302 N N . GLY A 1 165 ? 4.235 -18.681 -1.398 1.00 82.56 165 GLY A N 1
ATOM 1303 C CA . GLY A 1 165 ? 4.213 -18.470 -2.839 1.00 82.56 165 GLY A CA 1
ATOM 1304 C C . GLY A 1 165 ? 3.184 -17.418 -3.249 1.00 82.56 165 GLY A C 1
ATOM 1305 O O . GLY A 1 165 ? 2.906 -16.479 -2.501 1.00 82.56 165 GLY A O 1
ATOM 1306 N N . TYR A 1 166 ? 2.630 -17.568 -4.453 1.00 84.88 166 TYR A N 1
ATOM 1307 C CA . TYR A 1 166 ? 1.592 -16.679 -4.968 1.00 84.88 166 TYR A CA 1
ATOM 1308 C C . TYR A 1 166 ? 0.238 -16.952 -4.318 1.00 84.88 166 TYR A C 1
ATOM 1310 O O . TYR A 1 166 ? -0.267 -18.074 -4.359 1.00 84.88 166 TYR A O 1
ATOM 1318 N N . GLN A 1 167 ? -0.380 -15.898 -3.802 1.00 83.06 167 GLN A N 1
ATOM 1319 C CA . GLN A 1 167 ? -1.723 -15.923 -3.244 1.00 83.06 167 GLN A CA 1
ATOM 1320 C C . GLN A 1 167 ? -2.765 -15.539 -4.300 1.00 83.06 167 GLN A C 1
ATOM 1322 O O . GLN A 1 167 ? -2.481 -14.834 -5.269 1.00 83.06 167 GLN A O 1
ATOM 1327 N N . ASP A 1 168 ? -3.989 -16.038 -4.124 1.00 78.50 168 ASP A N 1
ATOM 1328 C CA . ASP A 1 168 ? -5.094 -15.820 -5.063 1.00 78.50 168 ASP A CA 1
ATOM 1329 C C . ASP A 1 168 ? -5.802 -14.467 -4.892 1.00 78.50 168 ASP A C 1
ATOM 1331 O O . ASP A 1 168 ? -6.586 -14.090 -5.764 1.00 78.50 168 ASP A O 1
ATOM 1335 N N . GLY A 1 169 ? -5.545 -13.752 -3.793 1.00 83.50 169 GLY A N 1
ATOM 1336 C CA . GLY A 1 169 ? -6.230 -12.513 -3.426 1.00 83.50 169 GLY A CA 1
ATOM 1337 C C . GLY A 1 169 ? -5.297 -11.457 -2.840 1.00 83.50 169 GLY A C 1
ATOM 1338 O O . GLY A 1 169 ? -4.126 -11.717 -2.557 1.00 83.50 169 GLY A O 1
ATOM 1339 N N . ASP A 1 170 ? -5.838 -10.251 -2.670 1.00 90.31 170 ASP A N 1
ATOM 1340 C CA . ASP A 1 170 ? -5.140 -9.123 -2.058 1.00 90.31 170 ASP A CA 1
ATOM 1341 C C . ASP A 1 170 ? -5.095 -9.289 -0.543 1.00 90.31 170 ASP A C 1
ATOM 1343 O O . ASP A 1 170 ? -5.974 -8.852 0.197 1.00 90.31 170 ASP A O 1
ATOM 1347 N N . PHE A 1 171 ? -4.029 -9.938 -0.082 1.00 89.19 171 PHE A N 1
ATOM 1348 C CA . PHE A 1 171 ? -3.839 -10.257 1.324 1.00 89.19 171 PHE A CA 1
ATOM 1349 C C . PHE A 1 171 ? -3.781 -9.022 2.224 1.00 89.19 171 PHE A C 1
ATOM 1351 O 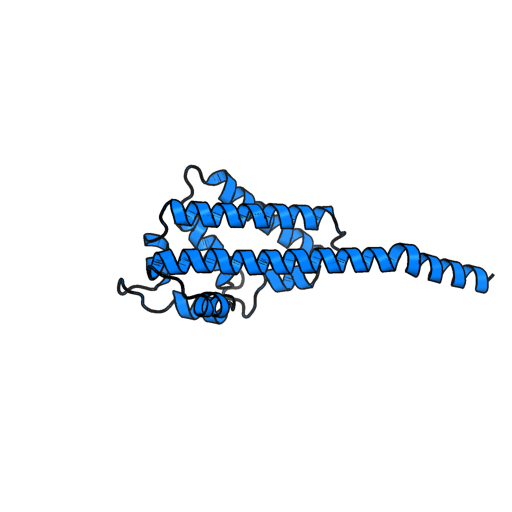O . PHE A 1 171 ? -4.049 -9.144 3.419 1.00 89.19 171 PHE A O 1
ATOM 1358 N N . VAL A 1 172 ? -3.440 -7.843 1.697 1.00 92.88 172 VAL A N 1
ATOM 1359 C CA . VAL A 1 172 ? -3.440 -6.599 2.475 1.00 92.88 172 VAL A CA 1
ATOM 1360 C C . VAL A 1 172 ? -4.856 -6.089 2.621 1.00 92.88 172 VAL A C 1
ATOM 1362 O O . VAL A 1 172 ? -5.279 -5.833 3.750 1.00 92.88 172 VAL A O 1
ATOM 1365 N N . MET A 1 173 ? -5.607 -6.019 1.520 1.00 94.75 173 MET A N 1
ATOM 1366 C CA . MET A 1 173 ? -7.023 -5.666 1.559 1.00 94.75 173 MET A CA 1
ATOM 1367 C C . MET A 1 173 ? -7.803 -6.633 2.458 1.00 94.75 173 MET A C 1
ATOM 1369 O O . MET A 1 173 ? -8.539 -6.185 3.331 1.00 94.75 173 MET A O 1
ATOM 1373 N N . ASP A 1 174 ? -7.539 -7.938 2.372 1.00 93.25 174 ASP A N 1
ATOM 1374 C CA . ASP A 1 174 ? -8.161 -8.956 3.225 1.00 93.25 174 ASP A CA 1
ATOM 1375 C C . ASP A 1 174 ? -7.902 -8.713 4.721 1.00 93.25 174 ASP A C 1
ATOM 1377 O O . ASP A 1 174 ? -8.752 -9.000 5.567 1.00 93.25 174 ASP A O 1
ATOM 1381 N N . ARG A 1 175 ? -6.715 -8.208 5.092 1.00 93.56 175 ARG A N 1
ATOM 1382 C CA . ARG A 1 175 ? -6.402 -7.852 6.489 1.00 93.56 175 ARG A CA 1
ATOM 1383 C C . ARG A 1 175 ? -7.036 -6.524 6.888 1.00 93.56 175 ARG A C 1
ATOM 1385 O O . ARG A 1 175 ? -7.492 -6.408 8.023 1.00 93.56 175 ARG A O 1
ATOM 1392 N N . ILE A 1 176 ? -7.111 -5.554 5.979 1.00 95.00 176 ILE A N 1
ATOM 1393 C CA . ILE A 1 176 ? -7.831 -4.295 6.202 1.00 95.00 176 ILE A CA 1
ATOM 1394 C C . ILE A 1 176 ? -9.332 -4.567 6.393 1.00 95.00 176 ILE A C 1
ATOM 1396 O O . ILE A 1 176 ? -9.952 -3.955 7.256 1.00 95.00 176 ILE A O 1
ATOM 1400 N N . ASP A 1 177 ? -9.923 -5.517 5.671 1.00 94.62 177 ASP A N 1
ATOM 1401 C CA . ASP A 1 177 ? -11.349 -5.857 5.757 1.00 94.62 177 ASP A CA 1
ATOM 1402 C C . ASP A 1 177 ? -11.756 -6.430 7.121 1.00 94.62 177 ASP A C 1
ATOM 1404 O O . ASP A 1 177 ? -12.891 -6.216 7.574 1.00 94.62 177 ASP A O 1
ATOM 1408 N N . LYS A 1 178 ? -10.808 -7.094 7.792 1.00 92.62 178 LYS A N 1
ATOM 1409 C CA . LYS A 1 178 ? -10.936 -7.639 9.152 1.00 92.62 178 LYS A CA 1
ATOM 1410 C C . LYS A 1 178 ? -10.755 -6.591 10.256 1.00 92.62 178 LYS A C 1
ATOM 1412 O O . LYS A 1 178 ? -11.021 -6.883 11.426 1.00 92.62 178 LYS A O 1
ATOM 1417 N N . LEU A 1 179 ? -10.326 -5.370 9.913 1.00 90.25 179 LEU A N 1
ATOM 1418 C CA . LEU A 1 179 ? -10.338 -4.249 10.855 1.00 90.25 179 LEU A CA 1
ATOM 1419 C C . LEU A 1 179 ? -11.745 -3.876 11.271 1.00 90.25 179 LEU A C 1
ATOM 1421 O O . LEU A 1 179 ? -11.785 -3.252 12.338 1.00 90.25 179 LEU A O 1
#

Radius of gyration: 20.09 Å; Cα contacts (8 Å, |Δi|>4): 176; chains: 1; bounding box: 56×30×65 Å

Mean predicted aligned error: 5.38 Å

Organism: Stenotrophomonas maltophilia (strain K279a) (NCBI:txid522373)